Protein AF-A0A2E5XHW2-F1 (afdb_monomer_lite)

Sequence (207 aa):
MPGEIVNSTNYQPFTSYRWRKKGTVPNPMIEGWEKRIGKARSEIGESNTTEDRKTWLQGRIKMLQTGIADMKYASFLIAEYDPFVVIPANILTDRQDPYAPNVGDFAIVVYGRRLFPAIVGDAGPSFKVGEASLRMAREINPDASPYRRPVSDLTVTYLVFPRTADDPKGAPDYGHWGKRCAELVEAVGGLGPGAELHEWKDLLSGE

Foldseek 3Di:
DDPCLLQDPPRDQAAPAKAFDDDPDADSNLVVLVVLLVVLVVLLPDPPQDPVSNVVSVVSNVVSVVVSVCSNTIHADDLQFAKAFEAAQVQQPDPVDPQRAHAQFWKWKDADLETETYTHRHHDHNVDGDGIGQNVQCVLPVPDDPVRGSDDDPRIDMGTGHPRGDPPRDDDDQVVSLVSVQVVCVVVPHGDPSRDYDRDDGPVVVD

pLDDT: mean 93.02, std 7.76, range [39.72, 98.62]

Radius of gyration: 19.56 Å; chains: 1; bounding box: 48×41×59 Å

Secondary structure (DSSP, 8-state):
--HHHHH-SS-----S-EEE--SSPPPTHHHHHHHHHHHHHHHHTSTT--HHHHHHHHHHHHHHHHHHHHHHHEEE--TTTS-EEEEEHHHHT-SS-TT---TT-EEEEEETTEEEEEEEEEEE-TT---EE-HHHHHHH-TT-BTTB-S--SS-EEEEE-TT---SS--S--HHHHHHHHHHHHHHTT-PPTT-EE--PPPSSTT-

Structure (mmCIF, N/CA/C/O backbone):
data_AF-A0A2E5XHW2-F1
#
_entry.id   AF-A0A2E5XHW2-F1
#
loop_
_atom_site.group_PDB
_atom_site.id
_atom_site.type_symbol
_atom_site.label_atom_id
_atom_site.label_alt_id
_atom_site.label_comp_id
_atom_site.label_asym_id
_atom_site.label_entity_id
_atom_site.label_seq_id
_atom_site.pdbx_PDB_ins_code
_atom_site.Cartn_x
_atom_site.Cartn_y
_atom_site.Cartn_z
_atom_site.occupancy
_atom_site.B_iso_or_equiv
_atom_site.auth_seq_id
_atom_site.auth_comp_id
_atom_site.auth_asym_id
_atom_site.auth_atom_id
_atom_site.pdbx_PDB_model_num
ATOM 1 N N . MET A 1 1 ? -14.570 7.015 -3.234 1.00 68.81 1 MET A N 1
ATOM 2 C CA . MET A 1 1 ? -14.390 5.725 -2.521 1.00 68.81 1 MET A CA 1
ATOM 3 C C . MET A 1 1 ? -15.754 5.072 -2.323 1.00 68.81 1 MET A C 1
ATOM 5 O O . MET A 1 1 ? -16.624 5.727 -1.752 1.00 68.81 1 MET A O 1
ATOM 9 N N . PRO A 1 2 ? -15.948 3.827 -2.790 1.00 73.75 2 PRO A N 1
ATOM 10 C CA . PRO A 1 2 ? -17.218 3.104 -2.703 1.00 73.75 2 PRO A CA 1
ATOM 11 C C . PRO A 1 2 ? -17.748 2.923 -1.275 1.00 73.75 2 PRO A C 1
ATOM 13 O O . PRO A 1 2 ? -16.984 2.710 -0.331 1.00 73.75 2 PRO A O 1
ATOM 16 N N . GLY A 1 3 ? -19.076 2.934 -1.122 1.00 71.56 3 GLY A N 1
ATOM 17 C CA . GLY A 1 3 ? -19.742 2.787 0.178 1.00 71.56 3 GLY A CA 1
ATOM 18 C C . GLY A 1 3 ? -19.460 1.454 0.884 1.00 71.56 3 GLY A C 1
ATOM 19 O O . GLY A 1 3 ? -19.424 1.413 2.112 1.00 71.56 3 GLY A O 1
ATOM 20 N N . GLU A 1 4 ? -19.209 0.378 0.137 1.00 73.19 4 GLU A N 1
ATOM 21 C CA . GLU A 1 4 ? -18.856 -0.938 0.693 1.00 73.19 4 GLU A CA 1
ATOM 22 C C . GLU A 1 4 ? -17.521 -0.909 1.449 1.00 73.19 4 GLU A C 1
ATOM 24 O O . GLU A 1 4 ? -17.391 -1.512 2.515 1.00 73.19 4 GLU A O 1
ATOM 29 N N . ILE A 1 5 ? -16.550 -0.138 0.948 1.00 72.25 5 ILE A N 1
ATOM 30 C CA . ILE A 1 5 ? -15.253 0.068 1.601 1.00 72.25 5 ILE A CA 1
ATOM 31 C C . ILE A 1 5 ? -15.434 0.934 2.843 1.00 72.25 5 ILE A C 1
ATOM 33 O O . ILE A 1 5 ? -14.979 0.567 3.927 1.00 72.25 5 ILE A O 1
ATOM 37 N N . VAL A 1 6 ? -16.159 2.050 2.697 1.00 76.75 6 VAL A N 1
ATOM 38 C CA . VAL A 1 6 ? -16.378 3.023 3.777 1.00 76.75 6 VAL A CA 1
ATOM 39 C C . VAL A 1 6 ? -17.065 2.389 4.989 1.00 76.75 6 VAL A C 1
ATOM 41 O O . VAL A 1 6 ? -16.735 2.682 6.141 1.00 76.75 6 VAL A O 1
ATOM 44 N N . ASN A 1 7 ? -18.003 1.478 4.735 1.00 75.12 7 ASN A N 1
ATOM 45 C CA . ASN A 1 7 ? -18.785 0.824 5.777 1.00 75.12 7 ASN A CA 1
ATOM 46 C C . ASN A 1 7 ? -18.186 -0.504 6.264 1.00 75.12 7 ASN A C 1
ATOM 48 O O . ASN A 1 7 ? -18.680 -1.065 7.246 1.00 75.12 7 ASN A O 1
ATOM 52 N N . SER A 1 8 ? -17.106 -0.991 5.646 1.00 74.88 8 SER A N 1
ATOM 53 C CA . SER A 1 8 ? -16.463 -2.247 6.033 1.00 74.88 8 SER A CA 1
ATOM 54 C C . SER A 1 8 ? -15.921 -2.200 7.468 1.00 74.88 8 SER A C 1
ATOM 56 O O . SER A 1 8 ? -15.392 -1.196 7.964 1.00 74.88 8 SER A O 1
ATOM 58 N N . THR A 1 9 ? -16.050 -3.318 8.179 1.00 70.19 9 THR A N 1
ATOM 59 C CA . THR A 1 9 ? -15.421 -3.512 9.494 1.00 70.19 9 THR A CA 1
ATOM 60 C C . THR A 1 9 ? -13.963 -3.939 9.383 1.00 70.19 9 THR A C 1
ATOM 62 O O . THR A 1 9 ? -13.213 -3.743 10.338 1.00 70.19 9 THR A O 1
ATOM 65 N N . ASN A 1 10 ? -13.580 -4.496 8.232 1.00 72.56 10 ASN A N 1
ATOM 66 C CA . ASN A 1 10 ? -12.295 -5.161 8.017 1.00 72.56 10 ASN A CA 1
ATOM 67 C C . ASN A 1 10 ? -11.341 -4.327 7.155 1.00 72.56 10 ASN A C 1
ATOM 69 O O . ASN A 1 10 ? -10.160 -4.645 7.078 1.00 72.56 10 ASN A O 1
ATOM 73 N N . TYR A 1 11 ? -11.835 -3.268 6.506 1.00 77.88 11 TYR A N 1
ATOM 74 C CA . TYR A 1 11 ? -10.983 -2.374 5.734 1.00 77.88 11 TYR A CA 1
ATOM 75 C C . TYR A 1 11 ? -10.096 -1.536 6.659 1.00 77.88 11 TYR A C 1
ATOM 77 O O . TYR A 1 11 ? -10.584 -0.842 7.558 1.00 77.88 11 TYR A O 1
ATOM 85 N N . GLN A 1 12 ? -8.791 -1.586 6.409 1.00 80.38 12 GLN A N 1
ATOM 86 C CA . GLN A 1 12 ? -7.794 -0.790 7.106 1.00 80.38 12 GLN A CA 1
ATOM 87 C C . GLN A 1 12 ? -7.445 0.439 6.254 1.00 80.38 12 GLN A C 1
ATOM 89 O O . GLN A 1 12 ? -6.910 0.283 5.160 1.00 80.38 12 GLN A O 1
ATOM 94 N N . PRO A 1 13 ? -7.705 1.670 6.730 1.00 84.94 13 PRO A N 1
ATOM 95 C CA . PRO A 1 13 ? -7.440 2.883 5.955 1.00 84.94 13 PRO A CA 1
ATOM 96 C C . PRO A 1 13 ? -6.004 3.400 6.097 1.00 84.94 13 PRO A C 1
ATOM 98 O O . PRO A 1 13 ? -5.749 4.580 5.859 1.00 84.94 13 PRO A O 1
ATOM 101 N N . PHE A 1 14 ? -5.085 2.534 6.524 1.00 90.06 14 PHE A N 1
ATOM 102 C CA . PHE A 1 14 ? -3.700 2.875 6.809 1.00 90.06 14 PHE A CA 1
ATOM 103 C C . PHE A 1 14 ? -2.781 1.861 6.162 1.00 90.06 14 PHE A C 1
ATOM 105 O O . PHE A 1 14 ? -2.894 0.668 6.436 1.00 90.06 14 PHE A O 1
ATOM 112 N N . THR A 1 15 ? -1.827 2.374 5.407 1.00 95.31 15 THR A N 1
ATOM 113 C CA . THR A 1 15 ? -0.602 1.678 5.035 1.00 95.31 15 THR A CA 1
ATOM 114 C C . THR A 1 15 ? 0.565 2.271 5.814 1.00 95.31 15 THR A C 1
ATOM 116 O O . THR A 1 15 ? 0.508 3.419 6.268 1.00 95.31 15 THR A O 1
ATOM 119 N N . SER A 1 16 ? 1.660 1.527 5.941 1.00 95.94 16 SER A N 1
ATOM 120 C CA . SER A 1 16 ? 2.906 2.076 6.481 1.00 95.94 16 SER A CA 1
ATOM 121 C C . SER A 1 16 ? 3.420 3.246 5.630 1.00 95.94 16 SER A C 1
ATOM 123 O O . SER A 1 16 ? 3.958 4.220 6.167 1.00 95.94 16 SER A O 1
ATOM 125 N N . TYR A 1 17 ? 3.240 3.189 4.303 1.00 97.81 17 TYR A N 1
ATOM 126 C CA . TYR A 1 17 ? 3.487 4.329 3.424 1.00 97.81 17 TYR A CA 1
ATOM 127 C C . TYR A 1 17 ? 2.411 5.388 3.628 1.00 97.81 17 TYR A C 1
ATOM 129 O O . TYR A 1 17 ? 1.219 5.129 3.466 1.00 97.81 17 TYR A O 1
ATOM 137 N N . ARG A 1 18 ? 2.846 6.595 3.978 1.00 96.62 18 ARG A N 1
ATOM 138 C CA . ARG A 1 18 ? 1.981 7.753 4.170 1.00 96.62 18 ARG A CA 1
ATOM 139 C C . ARG A 1 18 ? 2.727 9.024 3.816 1.00 96.62 18 ARG A C 1
ATOM 141 O O . ARG A 1 18 ? 3.941 9.107 4.016 1.00 96.62 18 ARG A O 1
ATOM 148 N N . TRP A 1 19 ? 1.991 10.023 3.359 1.00 96.75 19 TRP A N 1
ATOM 149 C CA . TRP A 1 19 ? 2.518 11.353 3.075 1.00 96.75 19 TRP A CA 1
ATOM 150 C C . TRP A 1 19 ? 1.662 12.417 3.749 1.00 96.75 19 TRP A C 1
ATOM 152 O O . TRP A 1 19 ? 0.508 12.182 4.121 1.00 96.75 19 TRP A O 1
ATOM 162 N N . ARG A 1 20 ? 2.233 13.611 3.927 1.00 95.62 20 ARG A N 1
ATOM 163 C CA . ARG A 1 20 ? 1.500 14.739 4.502 1.00 95.62 20 ARG A CA 1
ATOM 164 C C . ARG A 1 20 ? 0.310 15.076 3.611 1.00 95.62 20 ARG A C 1
ATOM 166 O O . ARG A 1 20 ? 0.456 15.245 2.400 1.00 95.62 20 ARG A O 1
ATOM 173 N N . LYS A 1 21 ? -0.863 15.207 4.224 1.00 92.69 21 LYS A N 1
ATOM 174 C CA . LYS A 1 21 ? -2.088 15.537 3.506 1.00 92.69 21 LYS A CA 1
ATOM 175 C C . LYS A 1 21 ? -1.961 16.906 2.828 1.00 92.69 21 LYS A C 1
ATOM 177 O O . LYS A 1 21 ? -1.556 17.875 3.468 1.00 92.69 21 LYS A O 1
ATOM 182 N N . LYS A 1 22 ? -2.296 16.970 1.533 1.00 88.88 22 LYS A N 1
ATOM 183 C CA . LYS A 1 22 ? -2.235 18.204 0.723 1.00 88.88 22 LYS A CA 1
ATOM 184 C C . LYS A 1 22 ? -3.602 18.873 0.527 1.00 88.88 22 LYS A C 1
ATOM 186 O O . LYS A 1 22 ? -3.661 20.087 0.389 1.00 88.88 22 LYS A O 1
ATOM 191 N N . GLY A 1 23 ? -4.685 18.094 0.515 1.00 86.44 23 GLY A N 1
ATOM 192 C CA . GLY A 1 23 ? -6.051 18.582 0.295 1.00 86.44 23 GLY A CA 1
ATOM 193 C C . GLY A 1 23 ? -6.879 18.726 1.575 1.00 86.44 23 GLY A C 1
ATOM 194 O O . GLY A 1 23 ? -6.519 18.217 2.636 1.00 86.44 23 GLY A O 1
ATOM 195 N N . THR A 1 24 ? -8.032 19.383 1.457 1.00 87.00 24 THR A N 1
ATOM 196 C CA . THR A 1 24 ? -8.984 19.607 2.560 1.00 87.00 24 THR A CA 1
ATOM 197 C C . THR A 1 24 ? -10.053 18.520 2.675 1.00 87.00 24 THR A C 1
ATOM 199 O O . THR A 1 24 ? -10.706 18.420 3.712 1.00 87.00 24 THR A O 1
ATOM 202 N N . VAL A 1 25 ? -10.213 17.676 1.648 1.00 88.94 25 VAL A N 1
ATOM 203 C CA . VAL A 1 25 ? -11.208 16.595 1.632 1.00 88.94 25 VAL A CA 1
ATOM 204 C C . VAL A 1 25 ? -10.919 15.608 2.774 1.00 88.94 25 VAL A C 1
ATOM 206 O O . VAL A 1 25 ? -9.811 15.059 2.850 1.00 88.94 25 VAL A O 1
ATOM 209 N N . PRO A 1 26 ? -11.856 15.384 3.712 1.00 89.31 26 PRO A N 1
ATOM 210 C CA . PRO A 1 26 ? -11.656 14.449 4.814 1.00 89.31 26 PRO A CA 1
ATOM 211 C C . PRO A 1 26 ? -11.557 13.008 4.300 1.00 89.31 26 PRO A C 1
ATOM 213 O O . PRO A 1 26 ? -12.121 12.662 3.267 1.00 89.31 26 PRO A O 1
ATOM 216 N N . ASN A 1 27 ? -10.836 12.151 5.029 1.00 90.75 27 ASN A N 1
ATOM 217 C CA . ASN A 1 27 ? -10.863 10.722 4.725 1.00 90.75 27 ASN A CA 1
ATOM 218 C C . ASN A 1 27 ? -12.289 10.194 4.997 1.00 90.75 27 ASN A C 1
ATOM 220 O O . ASN A 1 27 ? -12.808 10.442 6.091 1.00 90.75 27 ASN A O 1
ATOM 224 N N . PRO A 1 28 ? -12.914 9.469 4.052 1.00 89.75 28 PRO A N 1
ATOM 225 C CA . PRO A 1 28 ? -14.312 9.049 4.162 1.00 89.75 28 PRO A CA 1
ATOM 226 C C . PRO A 1 28 ? -14.585 8.099 5.342 1.00 89.75 28 PRO A C 1
ATOM 228 O O . PRO A 1 28 ? -15.719 8.000 5.799 1.00 89.75 28 PRO A O 1
ATOM 231 N N . MET A 1 29 ? -13.561 7.442 5.896 1.00 89.94 29 MET A N 1
ATOM 232 C CA . MET A 1 29 ? -13.708 6.556 7.057 1.00 89.94 29 MET A CA 1
ATOM 233 C C . MET A 1 29 ? -13.905 7.307 8.380 1.00 89.94 29 MET A C 1
ATOM 235 O O . MET A 1 29 ? -14.380 6.709 9.349 1.00 89.94 29 MET A O 1
ATOM 239 N N . ILE A 1 30 ? -13.530 8.594 8.449 1.00 92.94 30 ILE A N 1
ATOM 240 C CA . ILE A 1 30 ? -13.532 9.371 9.701 1.00 92.94 30 ILE A CA 1
ATOM 241 C C . ILE A 1 30 ? -14.929 9.397 10.319 1.00 92.94 30 ILE A C 1
ATOM 243 O O . ILE A 1 30 ? -15.071 9.069 11.494 1.00 92.94 30 ILE A O 1
ATOM 247 N N . GLU A 1 31 ? -15.962 9.706 9.533 1.00 92.50 31 GLU A N 1
ATOM 248 C CA . GLU A 1 31 ? -17.332 9.821 10.042 1.00 92.50 31 GLU A CA 1
ATOM 249 C C . GLU A 1 31 ? -17.828 8.489 10.633 1.00 92.50 31 GLU A C 1
ATOM 251 O O . GLU A 1 31 ? -18.389 8.441 11.731 1.00 92.50 31 GLU A O 1
ATOM 256 N N . GLY A 1 32 ? -17.574 7.374 9.940 1.00 90.81 32 GLY A N 1
ATOM 257 C CA . GLY A 1 32 ? -17.925 6.041 10.431 1.00 90.81 32 GLY A CA 1
ATOM 258 C C . GLY A 1 32 ? -17.206 5.694 11.737 1.00 90.81 32 GLY A C 1
ATOM 259 O O . GLY A 1 32 ? -17.794 5.085 12.635 1.00 90.81 32 GLY A O 1
ATOM 260 N N . TRP A 1 33 ? -15.947 6.109 11.880 1.00 93.25 33 TRP A N 1
ATOM 261 C CA . TRP A 1 33 ? -15.154 5.884 13.088 1.00 93.25 33 TRP A CA 1
ATOM 262 C C . TRP A 1 33 ? -15.607 6.775 14.251 1.00 93.25 33 TRP A C 1
ATOM 264 O O . TRP A 1 33 ? -15.701 6.289 15.379 1.00 93.25 33 TRP A O 1
ATOM 274 N N . GLU A 1 34 ? -15.981 8.029 13.989 1.00 95.38 34 GLU A N 1
ATOM 275 C CA . GLU A 1 34 ? -16.574 8.936 14.980 1.00 95.38 34 GLU A CA 1
ATOM 276 C C . GLU A 1 34 ? -17.913 8.385 15.502 1.00 95.38 34 GLU A C 1
ATOM 278 O O . GLU A 1 34 ? -18.125 8.325 16.716 1.00 95.38 34 GLU A O 1
ATOM 283 N N . LYS A 1 35 ? -18.769 7.849 14.619 1.00 94.38 35 LYS A N 1
ATOM 284 C CA . LYS A 1 35 ? -20.005 7.145 15.016 1.00 94.38 35 LYS A CA 1
ATOM 285 C C . LYS A 1 35 ? -19.722 5.915 15.886 1.00 94.38 35 LYS A C 1
ATOM 287 O O . LYS A 1 35 ? -20.425 5.690 16.871 1.00 94.38 35 LYS A O 1
ATOM 292 N N . ARG A 1 36 ? -18.693 5.118 15.559 1.00 93.06 36 ARG A N 1
ATOM 293 C CA . ARG A 1 36 ? -18.274 3.949 16.365 1.00 93.06 36 ARG A CA 1
ATOM 294 C C . ARG A 1 36 ? -17.794 4.366 17.761 1.00 93.06 36 ARG A C 1
ATOM 296 O O . ARG A 1 36 ? -18.153 3.706 18.732 1.00 93.06 36 ARG A O 1
ATOM 303 N N . ILE A 1 37 ? -17.049 5.469 17.873 1.00 95.81 37 ILE A N 1
ATOM 304 C CA . ILE A 1 37 ? -16.650 6.045 19.169 1.00 95.81 37 ILE A CA 1
ATOM 305 C C . ILE A 1 37 ? -17.880 6.491 19.966 1.00 95.81 37 ILE A C 1
ATOM 307 O O . ILE A 1 37 ? -17.967 6.188 21.153 1.00 95.81 37 ILE A O 1
ATOM 311 N N . GLY A 1 38 ? -18.832 7.180 19.328 1.00 96.62 38 GLY A N 1
ATOM 312 C CA . GLY A 1 38 ? -20.075 7.614 19.971 1.00 96.62 38 GLY A CA 1
ATOM 313 C C . GLY A 1 38 ? -20.854 6.442 20.571 1.00 96.62 38 GLY A C 1
ATOM 314 O O . GLY A 1 38 ? -21.152 6.456 21.761 1.00 96.62 38 GLY A O 1
ATOM 315 N N . LYS A 1 39 ? -21.077 5.383 19.780 1.00 95.69 39 LYS A N 1
ATOM 316 C CA . LYS A 1 39 ? -21.741 4.151 20.243 1.00 95.69 39 LYS A CA 1
ATOM 317 C C . LYS A 1 39 ? -21.006 3.494 21.412 1.00 95.69 39 LYS A C 1
ATOM 319 O O . LYS A 1 39 ? -21.636 3.146 22.402 1.00 95.69 39 LYS A O 1
ATOM 324 N N . ALA A 1 40 ? -19.680 3.379 21.327 1.00 95.88 40 ALA A N 1
ATOM 325 C CA . ALA A 1 40 ? -18.873 2.799 22.399 1.00 95.88 40 ALA A CA 1
ATOM 326 C C . ALA A 1 40 ? -18.964 3.609 23.704 1.00 95.88 40 ALA A C 1
ATOM 328 O O . ALA A 1 40 ? -19.003 3.031 24.785 1.00 95.88 40 ALA A O 1
ATOM 329 N N . ARG A 1 41 ? -19.022 4.945 23.619 1.00 96.94 41 ARG A N 1
ATOM 330 C CA . ARG A 1 41 ? -19.213 5.814 24.792 1.00 96.94 41 ARG A CA 1
ATOM 331 C C . ARG A 1 41 ? -20.598 5.654 25.412 1.00 96.94 41 ARG A C 1
ATOM 333 O O . ARG A 1 41 ? -20.687 5.638 26.634 1.00 96.94 41 ARG A O 1
ATOM 340 N N . SER A 1 42 ? -21.642 5.528 24.593 1.00 96.81 42 SER A N 1
ATOM 341 C CA . SER A 1 42 ? -22.997 5.244 25.077 1.00 96.81 42 SER A CA 1
ATOM 342 C C . SER A 1 42 ? -23.052 3.906 25.817 1.00 96.81 42 SER A C 1
ATOM 344 O O . SER A 1 42 ? -23.517 3.884 26.949 1.00 96.81 42 SER A O 1
ATOM 346 N N . GLU A 1 43 ? -22.480 2.842 25.242 1.00 96.00 43 GLU A N 1
ATOM 347 C CA . GLU A 1 43 ? -22.458 1.497 25.841 1.00 96.00 43 GLU A CA 1
ATOM 348 C C . GLU A 1 43 ? -21.711 1.471 27.189 1.00 96.00 43 GLU A C 1
ATOM 350 O O . GLU A 1 43 ? -22.154 0.834 28.140 1.00 96.00 43 GLU A O 1
ATOM 355 N N . ILE A 1 44 ? -20.608 2.218 27.327 1.00 95.56 44 ILE A N 1
ATOM 356 C CA . ILE A 1 44 ? -19.895 2.355 28.613 1.00 95.56 44 ILE A CA 1
ATOM 357 C C . ILE A 1 44 ? -20.799 2.941 29.715 1.00 95.56 44 ILE A C 1
ATOM 359 O O . ILE A 1 44 ? -20.607 2.618 30.888 1.00 95.56 44 ILE A O 1
ATOM 363 N N . GLY A 1 45 ? -21.751 3.807 29.352 1.00 93.88 45 GLY A N 1
ATOM 364 C CA . GLY A 1 45 ? -22.685 4.444 30.281 1.00 93.88 45 GLY A CA 1
ATOM 365 C C . GLY A 1 45 ? -23.869 3.567 30.701 1.00 93.88 45 GLY A C 1
ATOM 366 O O . GLY A 1 45 ? -24.612 3.962 31.598 1.00 93.88 45 GLY A O 1
ATOM 367 N N . GLU A 1 46 ? -24.059 2.401 30.079 1.00 95.75 46 GLU A N 1
ATOM 368 C CA . GLU A 1 46 ? -25.140 1.474 30.418 1.00 95.75 46 GLU A CA 1
ATOM 369 C C . GLU A 1 46 ? -24.817 0.687 31.701 1.00 95.75 46 GLU A C 1
ATOM 371 O O . GLU A 1 46 ? -23.677 0.294 31.962 1.00 95.75 46 GLU A O 1
ATOM 376 N N . SER A 1 47 ? -25.835 0.449 32.534 1.00 90.62 47 SER A N 1
ATOM 377 C CA . SER A 1 47 ? -25.675 -0.173 33.857 1.00 90.62 47 SER A CA 1
ATOM 378 C C . SER A 1 47 ? -25.338 -1.667 33.810 1.00 90.62 47 SER A C 1
ATOM 380 O O . SER A 1 47 ? -24.801 -2.205 34.775 1.00 90.62 47 SER A O 1
ATOM 382 N N . ASN A 1 48 ? -25.645 -2.338 32.701 1.00 93.56 48 ASN A N 1
ATOM 383 C CA . ASN A 1 48 ? -25.403 -3.762 32.462 1.00 93.56 48 ASN A CA 1
ATOM 384 C C . ASN A 1 48 ? -24.053 -4.047 31.777 1.00 93.56 48 ASN A C 1
ATOM 386 O O . ASN A 1 48 ? -23.716 -5.215 31.572 1.00 93.56 48 ASN A O 1
ATOM 390 N N . THR A 1 49 ? -23.274 -3.022 31.424 1.00 93.62 49 THR A N 1
ATOM 391 C CA . THR A 1 49 ? -21.966 -3.206 30.786 1.00 93.62 49 THR A CA 1
ATOM 392 C C . THR A 1 49 ? -20.934 -3.657 31.814 1.00 93.62 49 THR A C 1
ATOM 394 O O . THR A 1 49 ? -20.648 -2.951 32.783 1.00 93.62 49 THR A O 1
ATOM 397 N N . THR A 1 50 ? -20.348 -4.835 31.594 1.00 96.25 50 THR A N 1
ATOM 398 C CA . THR A 1 50 ? -19.322 -5.404 32.478 1.00 96.25 50 THR A CA 1
ATOM 399 C C . THR A 1 50 ? -18.033 -4.579 32.458 1.00 96.25 50 THR A C 1
ATOM 401 O O . THR A 1 50 ? -17.723 -3.910 31.470 1.00 96.25 50 THR A O 1
ATOM 404 N N . GLU A 1 51 ? -17.242 -4.648 33.529 1.00 95.25 51 GLU A N 1
ATOM 405 C CA . GLU A 1 51 ? -15.969 -3.914 33.609 1.00 95.25 51 GLU A CA 1
ATOM 406 C C . GLU A 1 51 ? -14.985 -4.329 32.504 1.00 95.25 51 GLU A C 1
ATOM 408 O O . GLU A 1 51 ? -14.445 -3.464 31.815 1.00 95.25 51 GLU A O 1
ATOM 413 N N . ASP A 1 52 ? -14.856 -5.630 32.219 1.00 96.31 52 ASP A N 1
ATOM 414 C CA . ASP A 1 52 ? -14.021 -6.126 31.112 1.00 96.31 52 ASP A CA 1
ATOM 415 C C . ASP A 1 52 ? -14.445 -5.532 29.760 1.00 96.31 52 ASP A C 1
ATOM 417 O O . ASP A 1 52 ? -13.612 -5.146 28.930 1.00 96.31 52 ASP A O 1
ATOM 421 N N . ARG A 1 53 ? -15.761 -5.404 29.539 1.00 97.12 53 ARG A N 1
ATOM 422 C CA . ARG A 1 53 ? -16.302 -4.796 28.324 1.00 97.12 53 ARG A CA 1
ATOM 423 C C . ARG A 1 53 ? -15.986 -3.304 28.265 1.00 97.12 53 ARG A C 1
ATOM 425 O O . ARG A 1 53 ? -15.591 -2.825 27.200 1.00 97.12 53 ARG A O 1
ATOM 432 N N . LYS A 1 54 ? -16.088 -2.576 29.381 1.00 97.06 54 LYS A N 1
ATOM 433 C CA . LYS A 1 54 ? -15.697 -1.158 29.455 1.00 97.06 54 LYS A CA 1
ATOM 434 C C . LYS A 1 54 ? -14.219 -0.973 29.127 1.00 97.06 54 LYS A C 1
ATOM 436 O O . LYS A 1 54 ? -13.896 -0.121 28.299 1.00 97.06 54 LYS A O 1
ATOM 441 N N . THR A 1 55 ? -13.330 -1.791 29.692 1.00 97.19 55 THR A N 1
ATOM 442 C CA . THR A 1 55 ? -11.890 -1.745 29.394 1.00 97.19 55 THR A CA 1
ATOM 443 C C . THR A 1 55 ? -11.619 -1.988 27.910 1.00 97.19 55 THR A C 1
ATOM 445 O O . THR A 1 55 ? -10.878 -1.227 27.278 1.00 97.19 55 THR A O 1
ATOM 448 N N . TRP A 1 56 ? -12.270 -2.990 27.311 1.00 96.75 56 TRP A N 1
ATOM 449 C CA . TRP A 1 56 ? -12.156 -3.249 25.875 1.00 96.75 56 TRP A CA 1
ATOM 450 C C . TRP A 1 56 ? -12.644 -2.061 25.028 1.00 96.75 56 TRP A C 1
ATOM 452 O O . TRP A 1 56 ? -11.953 -1.639 24.095 1.00 96.75 56 TRP A O 1
ATOM 462 N N . LEU A 1 57 ? -13.800 -1.474 25.368 1.00 97.25 57 LEU A N 1
ATOM 463 C CA . LEU A 1 57 ? -14.371 -0.321 24.662 1.00 97.25 57 LEU A CA 1
ATOM 464 C C . LEU A 1 57 ? -13.467 0.912 24.757 1.00 97.25 57 LEU A C 1
ATOM 466 O O . LEU A 1 57 ? -13.262 1.595 23.755 1.00 97.25 57 LEU A O 1
ATOM 470 N N . GLN A 1 58 ? -12.874 1.177 25.922 1.00 97.31 58 GLN A N 1
ATOM 471 C CA . GLN A 1 58 ? -11.918 2.273 26.107 1.00 97.31 58 GLN A CA 1
ATOM 472 C C . GLN A 1 58 ? -10.667 2.087 25.238 1.00 97.31 58 GLN A C 1
ATOM 474 O O . GLN A 1 58 ? -10.248 3.024 24.552 1.00 97.31 58 GLN A O 1
ATOM 479 N N . GLY A 1 59 ? -10.109 0.872 25.198 1.00 96.94 59 GLY A N 1
ATOM 480 C CA . GLY A 1 59 ? -8.996 0.537 24.305 1.00 96.94 59 GLY A CA 1
ATOM 481 C C . GLY A 1 59 ? -9.360 0.738 22.832 1.00 96.94 59 GLY A C 1
ATOM 482 O O . GLY A 1 59 ? -8.603 1.348 22.071 1.00 96.94 59 GLY A O 1
ATOM 483 N N . ARG A 1 60 ? -10.565 0.306 22.436 1.00 94.81 60 ARG A N 1
ATOM 484 C CA . ARG A 1 60 ? -11.081 0.496 21.076 1.00 94.81 60 ARG A CA 1
ATOM 485 C C . ARG A 1 60 ? -11.258 1.976 20.732 1.00 94.81 60 ARG A C 1
ATOM 487 O O . ARG A 1 60 ? -10.853 2.377 19.644 1.00 94.81 60 ARG A O 1
ATOM 494 N N . ILE A 1 61 ? -11.812 2.789 21.636 1.00 96.94 61 ILE A N 1
ATOM 495 C CA . ILE A 1 61 ? -11.966 4.242 21.453 1.00 96.94 61 ILE A CA 1
ATOM 496 C C . ILE A 1 61 ? -10.603 4.894 21.227 1.00 96.94 61 ILE A C 1
ATOM 498 O O . ILE A 1 61 ? -10.455 5.643 20.263 1.00 96.94 61 ILE A O 1
ATOM 502 N N . LYS A 1 62 ? -9.606 4.579 22.062 1.00 97.31 62 LYS A N 1
ATOM 503 C CA . LYS A 1 62 ? -8.253 5.136 21.934 1.00 97.31 62 LYS A CA 1
ATOM 504 C C . LYS A 1 62 ? -7.648 4.827 20.564 1.00 97.31 62 LYS A C 1
ATOM 506 O O . LYS A 1 62 ? -7.164 5.736 19.897 1.00 97.31 62 LYS A O 1
ATOM 511 N N . MET A 1 63 ? -7.736 3.572 20.118 1.00 94.31 63 MET A N 1
ATOM 512 C CA . MET A 1 63 ? -7.252 3.170 18.794 1.00 94.31 63 MET A CA 1
ATOM 513 C C . MET A 1 63 ? -7.950 3.952 17.670 1.00 94.31 63 MET A C 1
ATOM 515 O O . MET A 1 63 ? -7.277 4.505 16.800 1.00 94.31 63 MET A O 1
ATOM 519 N N . LEU A 1 64 ? -9.284 4.065 17.714 1.00 94.31 64 LEU A N 1
ATOM 520 C CA . LEU A 1 64 ? -10.042 4.813 16.705 1.00 94.31 64 LEU A CA 1
ATOM 521 C C . LEU A 1 64 ? -9.670 6.304 16.700 1.00 94.31 64 LEU A C 1
ATOM 523 O O . LEU A 1 64 ? -9.532 6.891 15.631 1.00 94.31 64 LEU A O 1
ATOM 527 N N . GLN A 1 65 ? -9.477 6.918 17.871 1.00 96.75 65 GLN A N 1
ATOM 528 C CA . GLN A 1 65 ? -9.070 8.322 17.987 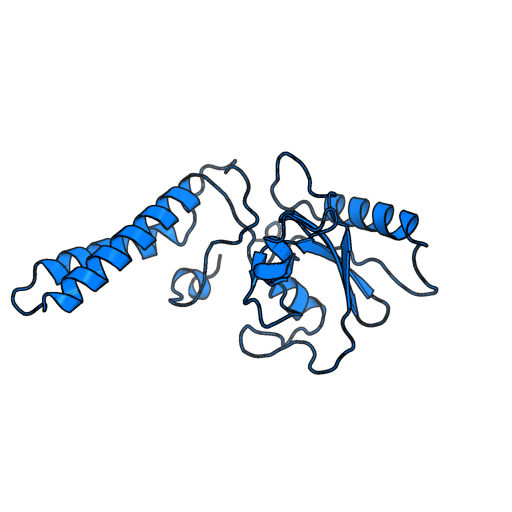1.00 96.75 65 GLN A CA 1
ATOM 529 C C . GLN A 1 65 ? -7.682 8.569 17.389 1.00 96.75 65 GLN A C 1
ATOM 531 O O . GLN A 1 65 ? -7.516 9.529 16.638 1.00 96.75 65 GLN A O 1
ATOM 536 N N . THR A 1 66 ? -6.709 7.698 17.677 1.00 95.44 66 THR A N 1
ATOM 537 C CA . THR A 1 66 ? -5.372 7.766 17.069 1.00 95.44 66 THR A CA 1
ATOM 538 C C . THR A 1 66 ? -5.458 7.641 15.551 1.00 95.44 66 THR A C 1
ATOM 540 O O . THR A 1 66 ? -4.906 8.475 14.840 1.00 95.44 66 THR A O 1
ATOM 543 N N . GLY A 1 67 ? -6.222 6.672 15.042 1.00 94.12 67 GLY A N 1
ATOM 544 C CA . GLY A 1 67 ? -6.404 6.516 13.601 1.00 94.12 67 GLY A CA 1
ATOM 545 C C . GLY A 1 67 ? -7.089 7.719 12.940 1.00 94.12 67 GLY A C 1
ATOM 546 O O . GLY A 1 67 ? -6.672 8.154 11.871 1.00 94.12 67 GLY A O 1
ATOM 547 N N . ILE A 1 68 ? -8.102 8.316 13.577 1.00 95.31 68 ILE A N 1
ATOM 548 C CA . ILE A 1 68 ? -8.728 9.554 13.081 1.00 95.31 68 ILE A CA 1
ATOM 549 C C . ILE A 1 68 ? -7.711 10.699 13.027 1.00 95.31 68 ILE A C 1
ATOM 551 O O . ILE A 1 68 ? -7.702 11.446 12.049 1.00 95.31 68 ILE A O 1
ATOM 555 N N . ALA A 1 69 ? -6.866 10.855 14.050 1.00 95.88 69 ALA A N 1
ATOM 556 C CA . ALA A 1 69 ? -5.826 11.883 14.057 1.00 95.88 69 ALA A CA 1
ATOM 557 C C . ALA A 1 69 ? -4.844 11.689 12.889 1.00 95.88 69 ALA A C 1
ATOM 559 O O . ALA A 1 69 ? -4.566 12.640 12.156 1.00 95.88 69 ALA A O 1
ATOM 560 N N . ASP A 1 70 ? -4.422 10.449 12.644 1.00 94.94 70 ASP A N 1
ATOM 561 C CA . ASP A 1 70 ? -3.566 10.092 11.513 1.00 94.94 70 ASP A CA 1
ATOM 562 C C . ASP A 1 70 ? -4.241 10.379 10.161 1.00 94.94 70 ASP A C 1
ATOM 564 O O . ASP A 1 70 ? -3.627 10.999 9.296 1.00 94.94 70 ASP A O 1
ATOM 568 N N . MET A 1 71 ? -5.523 10.035 9.983 1.00 94.62 71 MET A N 1
ATOM 569 C CA . MET A 1 71 ? -6.287 10.341 8.757 1.00 94.62 71 MET A CA 1
ATOM 570 C C . MET A 1 71 ? -6.549 11.842 8.541 1.00 94.62 71 MET A C 1
ATOM 572 O O . MET A 1 71 ? -6.819 12.280 7.415 1.00 94.62 71 MET A O 1
ATOM 576 N N . LYS A 1 72 ? -6.512 12.642 9.613 1.00 94.69 72 LYS A N 1
ATOM 577 C CA . LYS A 1 72 ? -6.580 14.108 9.535 1.00 94.69 72 LYS A CA 1
ATOM 578 C C . LYS A 1 72 ? -5.229 14.703 9.123 1.00 94.69 72 LYS A C 1
ATOM 580 O O . LYS A 1 72 ? -5.214 15.699 8.407 1.00 94.69 72 LYS A O 1
ATOM 585 N N . TYR A 1 73 ? -4.121 14.081 9.525 1.00 95.06 73 TYR A N 1
ATOM 586 C CA . TYR A 1 73 ? -2.761 14.563 9.273 1.00 95.06 73 TYR A CA 1
ATOM 587 C C . TYR A 1 73 ? -2.165 14.101 7.930 1.00 95.06 73 TYR A C 1
ATOM 589 O O . TYR A 1 73 ? -1.505 14.877 7.232 1.00 95.06 73 TYR A O 1
ATOM 597 N N . ALA A 1 74 ? -2.388 12.841 7.561 1.00 95.56 74 ALA A N 1
ATOM 598 C CA . ALA A 1 74 ? -1.736 12.175 6.442 1.00 95.56 74 ALA A CA 1
ATOM 599 C C . ALA A 1 74 ? -2.735 11.595 5.432 1.00 95.56 74 ALA A C 1
ATOM 601 O O . ALA A 1 74 ? -3.939 11.490 5.670 1.00 95.56 74 ALA A O 1
ATOM 602 N N . SER A 1 75 ? -2.209 11.239 4.267 1.00 95.06 75 SER A N 1
ATOM 603 C CA . SER A 1 75 ? -2.864 10.406 3.261 1.00 95.06 75 SER A CA 1
ATOM 604 C C . SER A 1 75 ? -2.073 9.108 3.090 1.00 95.06 75 SER A C 1
ATOM 606 O O . SER A 1 75 ? -0.887 9.055 3.423 1.00 95.06 75 SER A O 1
ATOM 608 N N . PHE A 1 76 ? -2.761 8.064 2.637 1.00 95.81 76 PHE A N 1
ATOM 609 C CA . PHE A 1 76 ? -2.294 6.678 2.614 1.00 95.81 76 PHE A CA 1
ATOM 610 C C . PHE A 1 76 ? -2.595 6.063 1.255 1.00 95.81 76 PHE A C 1
ATOM 612 O O . PHE A 1 76 ? -3.464 6.568 0.540 1.00 95.81 76 PHE A O 1
ATOM 619 N N . LEU A 1 77 ? -1.909 4.967 0.934 1.00 95.44 77 LEU A N 1
ATOM 620 C CA . LEU A 1 77 ? -2.193 4.222 -0.284 1.00 95.44 77 LEU A CA 1
ATOM 621 C C . LEU A 1 77 ? -3.574 3.557 -0.195 1.00 95.44 77 LEU A C 1
ATOM 623 O O . LEU A 1 77 ? -4.010 3.125 0.876 1.00 95.44 77 LEU A O 1
ATOM 627 N N . ILE A 1 78 ? -4.255 3.446 -1.329 1.00 93.19 78 ILE A N 1
ATOM 628 C CA . ILE A 1 78 ? -5.561 2.813 -1.469 1.00 93.19 78 ILE A CA 1
ATOM 629 C C . ILE A 1 78 ? -5.376 1.505 -2.231 1.00 93.19 78 ILE A C 1
ATOM 631 O O . ILE A 1 78 ? -5.061 1.504 -3.416 1.00 93.19 78 ILE A O 1
ATOM 635 N N . ALA A 1 79 ? -5.620 0.378 -1.558 1.00 92.81 79 ALA A N 1
ATOM 636 C CA . ALA A 1 79 ? -5.319 -0.957 -2.080 1.00 92.81 79 ALA A CA 1
ATOM 637 C C . ALA A 1 79 ? -5.934 -1.268 -3.453 1.00 92.81 79 ALA A C 1
ATOM 639 O O . ALA A 1 79 ? -5.384 -2.090 -4.173 1.00 92.81 79 ALA A O 1
ATOM 640 N N . GLU A 1 80 ? -7.060 -0.658 -3.820 1.00 91.62 80 GLU A N 1
ATOM 641 C CA . GLU A 1 80 ? -7.713 -0.883 -5.116 1.00 91.62 80 GLU A CA 1
ATOM 642 C C . GLU A 1 80 ? -7.180 -0.022 -6.261 1.00 91.62 80 GLU A C 1
ATOM 644 O O . GLU A 1 80 ? -7.395 -0.377 -7.418 1.00 91.62 80 GLU A O 1
ATOM 649 N N . TYR A 1 81 ? -6.482 1.070 -5.951 1.00 93.25 81 TYR A N 1
ATOM 650 C CA . TYR A 1 81 ? -6.075 2.081 -6.929 1.00 93.25 81 TYR A CA 1
ATOM 651 C C . TYR A 1 81 ? -4.555 2.164 -7.070 1.00 93.25 81 TYR A C 1
ATOM 653 O O . TYR A 1 81 ? -4.065 2.291 -8.191 1.00 93.25 81 TYR A O 1
ATOM 661 N N . ASP A 1 82 ? -3.822 2.000 -5.967 1.00 96.38 82 ASP A N 1
ATOM 662 C CA . ASP A 1 82 ? -2.382 2.233 -5.919 1.00 96.38 82 ASP A CA 1
ATOM 663 C C . ASP A 1 82 ? -1.609 0.899 -5.941 1.00 96.38 82 ASP A C 1
ATOM 665 O O . ASP A 1 82 ? -1.856 0.029 -5.096 1.00 96.38 82 ASP A O 1
ATOM 669 N N . PRO A 1 83 ? -0.648 0.710 -6.864 1.00 97.50 83 PRO A N 1
ATOM 670 C CA . PRO A 1 83 ? 0.157 -0.500 -6.946 1.00 97.50 83 PRO A CA 1
ATOM 671 C C . PRO A 1 83 ? 1.275 -0.488 -5.898 1.00 97.50 83 PRO A C 1
ATOM 673 O O . PRO A 1 83 ? 2.268 0.231 -6.005 1.00 97.50 83 PRO A O 1
ATOM 676 N N . PHE A 1 84 ? 1.140 -1.332 -4.881 1.00 98.25 84 PHE A N 1
ATOM 677 C CA . PHE A 1 84 ? 2.187 -1.546 -3.883 1.00 98.25 84 PHE A CA 1
ATOM 678 C C . PHE A 1 84 ? 2.342 -3.012 -3.498 1.00 98.25 84 PHE A C 1
ATOM 680 O O . PHE A 1 84 ? 1.439 -3.832 -3.699 1.00 98.25 84 PHE A O 1
ATOM 687 N N . VAL A 1 85 ? 3.497 -3.316 -2.910 1.00 98.12 85 VAL A N 1
ATOM 688 C CA . VAL A 1 85 ? 3.843 -4.617 -2.335 1.00 98.12 85 VAL A CA 1
ATOM 689 C C . VAL A 1 85 ? 3.946 -4.511 -0.819 1.00 98.12 85 VAL A C 1
ATOM 691 O O . VAL A 1 85 ? 4.150 -3.425 -0.267 1.00 98.12 85 VAL A O 1
ATOM 694 N N . VAL A 1 86 ? 3.801 -5.644 -0.145 1.00 97.38 86 VAL A N 1
ATOM 695 C CA . VAL A 1 86 ? 3.872 -5.745 1.311 1.00 97.38 86 VAL A CA 1
ATOM 696 C C . VAL A 1 86 ? 5.065 -6.618 1.683 1.00 97.38 86 VAL A C 1
ATOM 698 O O . VAL A 1 86 ? 5.235 -7.718 1.154 1.00 97.38 86 VAL A O 1
ATOM 701 N N . ILE A 1 87 ? 5.899 -6.116 2.592 1.00 97.19 87 ILE A N 1
ATOM 702 C CA . ILE A 1 87 ? 7.113 -6.796 3.055 1.00 97.19 87 ILE A CA 1
ATOM 703 C C . ILE A 1 87 ? 6.889 -7.298 4.485 1.00 97.19 87 ILE A C 1
ATOM 705 O O . ILE A 1 87 ? 6.319 -6.560 5.291 1.00 97.19 87 ILE A O 1
ATOM 709 N N . PRO A 1 88 ? 7.322 -8.522 4.839 1.00 96.62 88 PRO A N 1
ATOM 710 C CA . PRO A 1 88 ? 7.241 -9.014 6.211 1.00 96.62 88 PRO A CA 1
ATOM 711 C C . PRO A 1 88 ? 7.829 -8.012 7.207 1.00 96.62 88 PRO A C 1
ATOM 713 O O . PRO A 1 88 ? 8.937 -7.508 7.006 1.00 96.62 88 PRO A O 1
ATOM 716 N N . ALA A 1 89 ? 7.101 -7.731 8.290 1.00 95.31 89 ALA A N 1
ATOM 717 C CA . ALA A 1 89 ? 7.496 -6.706 9.252 1.00 95.31 89 ALA A CA 1
ATOM 718 C C . ALA A 1 89 ? 8.907 -6.937 9.813 1.00 95.31 89 ALA A C 1
ATOM 720 O O . ALA A 1 89 ? 9.679 -5.992 9.904 1.00 95.31 89 ALA A O 1
ATOM 721 N N . ASN A 1 90 ? 9.279 -8.186 10.109 1.00 94.81 90 ASN A N 1
ATOM 722 C CA . ASN A 1 90 ? 10.620 -8.533 10.586 1.00 94.81 90 ASN A CA 1
ATOM 723 C C . ASN A 1 90 ? 11.736 -8.152 9.600 1.00 94.81 90 ASN A C 1
ATOM 725 O O . ASN A 1 90 ? 12.785 -7.714 10.054 1.00 94.81 90 ASN A O 1
ATOM 729 N N . ILE A 1 91 ? 11.503 -8.267 8.288 1.00 94.75 91 ILE A N 1
ATOM 730 C CA . ILE A 1 91 ? 12.459 -7.844 7.253 1.00 94.75 91 ILE A CA 1
ATOM 731 C C . ILE A 1 91 ? 12.504 -6.314 7.179 1.00 94.75 91 ILE A C 1
ATOM 733 O O . ILE A 1 91 ? 13.571 -5.715 7.198 1.00 94.75 91 ILE A O 1
ATOM 737 N N . LEU A 1 92 ? 11.337 -5.668 7.146 1.00 93.75 92 LEU A N 1
ATOM 738 C CA . LEU A 1 92 ? 11.221 -4.210 7.026 1.00 93.75 92 LEU A CA 1
ATOM 739 C C . LEU A 1 92 ? 11.792 -3.456 8.244 1.00 93.75 92 LEU A C 1
ATOM 741 O O . LEU A 1 92 ? 12.212 -2.302 8.142 1.00 93.75 92 LEU A O 1
ATOM 745 N N . THR A 1 93 ? 11.764 -4.084 9.421 1.00 92.81 93 THR A N 1
ATOM 746 C CA . THR A 1 93 ? 12.290 -3.510 10.667 1.00 92.81 93 THR A CA 1
ATOM 747 C C . THR A 1 93 ? 13.728 -3.908 10.968 1.00 92.81 93 THR A C 1
ATOM 749 O O . THR A 1 93 ? 14.269 -3.422 11.962 1.00 92.81 93 THR A O 1
ATOM 752 N N . ASP A 1 94 ? 14.351 -4.760 10.152 1.00 93.31 94 ASP A N 1
ATOM 753 C CA . ASP A 1 94 ? 15.751 -5.113 10.345 1.00 93.31 94 ASP A CA 1
ATOM 754 C C . ASP A 1 94 ? 16.631 -3.882 10.085 1.00 93.31 94 ASP A C 1
ATOM 756 O O . ASP A 1 94 ? 16.657 -3.311 8.996 1.00 93.31 94 ASP A O 1
ATOM 760 N N . ARG A 1 95 ? 17.307 -3.411 11.136 1.00 89.94 95 ARG A N 1
ATOM 761 C CA . ARG A 1 95 ? 18.224 -2.263 11.072 1.00 89.94 95 ARG A CA 1
ATOM 762 C C . ARG A 1 95 ? 19.687 -2.681 11.002 1.00 89.94 95 ARG A C 1
ATOM 764 O O . ARG A 1 95 ? 20.536 -1.806 10.863 1.00 89.94 95 ARG A O 1
ATOM 771 N N . GLN A 1 96 ? 19.971 -3.975 11.129 1.00 93.06 96 GLN A N 1
ATOM 772 C CA . GLN A 1 96 ? 21.319 -4.520 11.012 1.00 93.06 96 GLN A CA 1
ATOM 773 C C . GLN A 1 96 ? 21.683 -4.758 9.548 1.00 93.06 96 GLN A C 1
ATOM 775 O O . GLN A 1 96 ? 22.835 -4.551 9.174 1.00 93.06 96 GLN A O 1
ATOM 780 N N . ASP A 1 97 ? 20.710 -5.135 8.713 1.00 92.75 97 ASP A N 1
ATOM 781 C CA . ASP A 1 97 ? 20.922 -5.260 7.273 1.00 92.75 97 ASP A CA 1
ATOM 782 C C . ASP A 1 97 ? 20.895 -3.874 6.587 1.00 92.75 97 ASP A C 1
ATOM 784 O O . ASP A 1 97 ? 19.850 -3.208 6.547 1.00 92.75 97 ASP A O 1
ATOM 788 N N . PRO A 1 98 ? 22.023 -3.399 6.017 1.00 90.12 98 PRO A N 1
ATOM 789 C CA . PRO A 1 98 ? 22.060 -2.115 5.319 1.00 90.12 98 PRO A CA 1
ATOM 790 C C . PRO A 1 98 ? 21.149 -2.079 4.080 1.00 90.12 98 PRO A C 1
ATOM 792 O O . PRO A 1 98 ? 20.705 -0.987 3.696 1.00 90.12 98 PRO A O 1
ATOM 795 N N . TYR A 1 99 ? 20.834 -3.245 3.508 1.00 90.69 99 TYR A N 1
ATOM 796 C CA . TYR A 1 99 ? 19.995 -3.438 2.327 1.00 90.69 99 TYR A CA 1
ATOM 797 C C . TYR A 1 99 ? 18.563 -3.872 2.664 1.00 90.69 99 TYR A C 1
ATOM 799 O O . TYR A 1 99 ? 17.789 -4.154 1.748 1.00 90.69 99 TYR A O 1
ATOM 807 N N . ALA A 1 100 ? 18.173 -3.875 3.945 1.00 94.38 100 ALA A N 1
ATOM 808 C CA . ALA A 1 100 ? 16.779 -4.078 4.314 1.00 94.38 100 ALA A CA 1
ATOM 809 C C . ALA A 1 100 ? 15.877 -3.053 3.589 1.00 94.38 100 ALA A C 1
ATOM 811 O O . ALA A 1 100 ? 16.177 -1.845 3.599 1.00 94.38 100 ALA A O 1
ATOM 812 N N . PRO A 1 101 ? 14.765 -3.505 2.975 1.00 96.00 101 PRO A N 1
ATOM 813 C CA . PRO A 1 101 ? 13.771 -2.625 2.381 1.00 96.00 101 PRO A CA 1
ATOM 814 C C . PRO A 1 101 ? 13.267 -1.565 3.356 1.00 96.00 101 PRO A C 1
ATOM 816 O O . PRO A 1 101 ? 13.126 -1.800 4.555 1.00 96.00 101 PRO A O 1
ATOM 819 N N . ASN A 1 102 ? 12.908 -0.404 2.823 1.00 96.50 102 ASN A N 1
ATOM 820 C CA . ASN A 1 102 ? 12.232 0.658 3.548 1.00 96.50 102 ASN A CA 1
ATOM 821 C C . ASN A 1 102 ? 10.877 0.934 2.915 1.00 96.50 102 ASN A C 1
ATOM 823 O O . ASN A 1 102 ? 10.667 0.787 1.714 1.00 96.50 102 ASN A O 1
ATOM 827 N N . VAL A 1 103 ? 9.949 1.403 3.741 1.00 97.62 103 VAL A N 1
ATOM 828 C CA . VAL A 1 103 ? 8.652 1.880 3.265 1.00 97.62 103 VAL A CA 1
ATOM 829 C C . VAL A 1 103 ? 8.862 3.003 2.252 1.00 97.62 103 VAL A C 1
ATOM 831 O O . VAL A 1 103 ? 9.384 4.061 2.618 1.00 97.62 103 VAL A O 1
ATOM 834 N N . GLY A 1 104 ? 8.360 2.804 1.038 1.00 98.25 104 GLY A N 1
ATOM 835 C CA . GLY A 1 104 ? 8.478 3.716 -0.095 1.00 98.25 104 GLY A CA 1
ATOM 836 C C . GLY A 1 104 ? 9.563 3.348 -1.096 1.00 98.25 104 GLY A C 1
ATOM 837 O O . GLY A 1 104 ? 9.577 3.954 -2.160 1.00 98.25 104 GLY A O 1
ATOM 838 N N . ASP A 1 105 ? 10.433 2.380 -0.789 1.00 98.50 105 ASP A N 1
ATOM 839 C CA . ASP A 1 105 ? 11.426 1.905 -1.754 1.00 98.50 105 ASP A CA 1
ATOM 840 C C . ASP A 1 105 ? 10.718 1.385 -3.006 1.00 98.50 105 ASP A C 1
ATOM 842 O O . ASP A 1 105 ? 9.680 0.718 -2.910 1.00 98.50 105 ASP A O 1
ATOM 846 N N . PHE A 1 106 ? 11.269 1.706 -4.177 1.00 98.62 106 PHE A N 1
ATOM 847 C CA . PHE A 1 106 ? 10.726 1.234 -5.440 1.00 98.62 106 PHE A CA 1
ATOM 848 C C . PHE A 1 106 ? 10.822 -0.285 -5.514 1.00 98.62 106 PHE A C 1
ATOM 850 O O . PHE A 1 106 ? 11.774 -0.912 -5.041 1.00 98.62 106 PHE A O 1
ATOM 857 N N . ALA A 1 107 ? 9.806 -0.880 -6.114 1.00 98.50 107 ALA A N 1
ATOM 858 C CA . ALA A 1 107 ? 9.700 -2.308 -6.296 1.00 98.50 107 ALA A CA 1
ATOM 859 C C . ALA A 1 107 ? 9.099 -2.617 -7.663 1.00 98.50 107 ALA A C 1
ATOM 861 O O . ALA A 1 107 ? 8.418 -1.797 -8.273 1.00 98.50 107 ALA A O 1
ATOM 862 N N . ILE A 1 108 ? 9.328 -3.831 -8.134 1.00 98.25 108 ILE A N 1
ATOM 863 C CA . ILE A 1 108 ? 8.714 -4.375 -9.331 1.00 98.25 108 ILE A CA 1
ATOM 864 C C . ILE A 1 108 ? 8.146 -5.739 -8.991 1.00 98.25 108 ILE A C 1
ATOM 866 O O . ILE A 1 108 ? 8.826 -6.591 -8.418 1.00 98.25 108 ILE A O 1
ATOM 870 N N . VAL A 1 109 ? 6.898 -5.955 -9.386 1.00 98.19 109 VAL A N 1
ATOM 871 C CA . VAL A 1 109 ? 6.310 -7.291 -9.422 1.00 98.19 109 VAL A CA 1
ATOM 872 C C . VAL A 1 109 ? 6.498 -7.840 -10.828 1.00 98.19 109 VAL A C 1
ATOM 874 O O . VAL A 1 109 ? 6.106 -7.204 -11.799 1.00 98.19 109 VAL A O 1
ATOM 877 N N . VAL A 1 110 ? 7.117 -9.005 -10.958 1.00 97.44 110 VAL A N 1
ATOM 878 C CA . VAL A 1 110 ? 7.330 -9.681 -12.239 1.00 97.44 110 VAL A CA 1
ATOM 879 C C . VAL A 1 110 ? 6.377 -10.860 -12.324 1.00 97.44 110 VAL A C 1
ATOM 881 O O . VAL A 1 110 ? 6.365 -11.716 -11.437 1.00 97.44 110 VAL A O 1
ATOM 884 N N . TYR A 1 111 ? 5.595 -10.915 -13.398 1.00 97.06 111 TYR A N 1
ATOM 885 C CA . TYR A 1 111 ? 4.741 -12.055 -13.714 1.00 97.06 111 TYR A CA 1
ATOM 886 C C . TYR A 1 111 ? 4.770 -12.324 -15.221 1.00 97.06 111 TYR A C 1
ATOM 888 O O . TYR A 1 111 ? 4.395 -11.479 -16.038 1.00 97.06 111 TYR A O 1
ATOM 896 N N . GLY A 1 112 ? 5.265 -13.503 -15.606 1.00 95.19 112 GLY A N 1
ATOM 897 C CA . GLY A 1 112 ? 5.533 -13.820 -17.008 1.00 95.19 112 GLY A CA 1
ATOM 898 C C . GLY A 1 112 ? 6.551 -12.847 -17.614 1.00 95.19 112 GLY A C 1
ATOM 899 O O . GLY A 1 112 ? 7.668 -12.728 -17.123 1.00 95.19 112 GLY A O 1
ATOM 900 N N . ARG A 1 113 ? 6.162 -12.148 -18.685 1.00 96.50 113 ARG A N 1
ATOM 901 C CA . ARG A 1 113 ? 6.993 -11.135 -19.369 1.00 96.50 113 ARG A CA 1
ATOM 902 C C . ARG A 1 113 ? 6.624 -9.695 -19.002 1.00 96.50 113 ARG A C 1
ATOM 904 O O . ARG A 1 113 ? 6.994 -8.762 -19.705 1.00 96.50 113 ARG A O 1
ATOM 911 N N . ARG A 1 114 ? 5.859 -9.505 -17.930 1.00 97.75 114 ARG A N 1
ATOM 912 C CA . ARG A 1 114 ? 5.347 -8.197 -17.520 1.00 97.75 114 ARG A CA 1
ATOM 913 C C . ARG A 1 114 ? 5.981 -7.798 -16.200 1.00 97.75 114 ARG A C 1
ATOM 915 O O . ARG A 1 114 ? 5.985 -8.582 -15.250 1.00 97.75 114 ARG A O 1
ATOM 922 N N . LEU A 1 115 ? 6.526 -6.589 -16.171 1.00 98.12 115 LEU A N 1
ATOM 923 C CA . LEU A 1 115 ? 7.124 -5.977 -14.994 1.00 98.12 115 LEU A CA 1
ATOM 924 C C . LEU A 1 115 ? 6.210 -4.842 -14.553 1.00 98.12 115 LEU A C 1
ATOM 926 O O . LEU A 1 115 ? 5.969 -3.913 -15.313 1.00 98.12 115 LEU A O 1
ATOM 930 N N . PHE A 1 116 ? 5.694 -4.920 -13.337 1.00 98.50 116 PHE A N 1
ATOM 931 C CA . PHE A 1 116 ? 4.729 -3.976 -12.796 1.00 98.50 116 PHE A CA 1
ATOM 932 C C . PHE A 1 116 ? 5.415 -3.054 -11.782 1.00 98.50 116 PHE A C 1
ATOM 934 O O . PHE A 1 116 ? 5.743 -3.524 -10.687 1.00 98.50 116 PHE A O 1
ATOM 941 N N . PRO A 1 117 ? 5.637 -1.766 -12.117 1.00 98.56 117 PRO A N 1
ATOM 942 C CA . PRO A 1 117 ? 6.169 -0.781 -11.180 1.00 9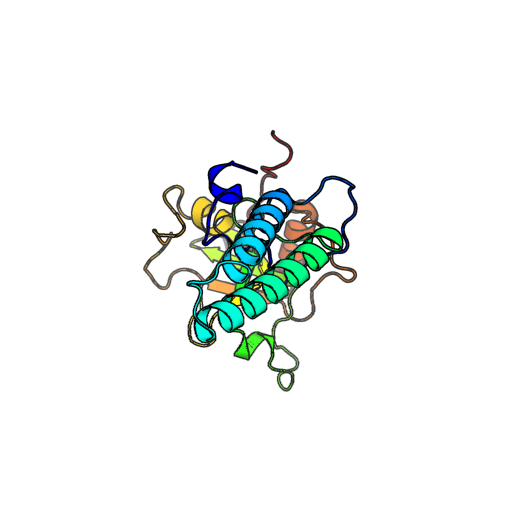8.56 117 PRO A CA 1
ATOM 943 C C . PRO A 1 117 ? 5.320 -0.696 -9.913 1.00 98.56 117 PRO A C 1
ATOM 945 O O . PRO A 1 117 ? 4.092 -0.710 -9.977 1.00 98.56 117 PRO A O 1
ATOM 948 N N . ALA A 1 118 ? 5.958 -0.600 -8.760 1.00 98.62 118 ALA A N 1
ATOM 949 C CA . ALA A 1 118 ? 5.306 -0.507 -7.465 1.00 98.62 118 ALA A CA 1
ATOM 950 C C . ALA A 1 118 ? 6.247 0.155 -6.452 1.00 98.62 118 ALA A C 1
ATOM 952 O O . ALA A 1 118 ? 7.394 0.491 -6.747 1.00 98.62 118 ALA A O 1
ATOM 953 N N . ILE A 1 119 ? 5.765 0.291 -5.223 1.00 98.62 119 ILE A N 1
ATOM 954 C CA . ILE A 1 119 ? 6.592 0.624 -4.063 1.00 98.62 119 ILE A CA 1
ATOM 955 C C . ILE A 1 119 ? 6.351 -0.372 -2.930 1.00 98.62 119 ILE A C 1
ATOM 957 O O . ILE A 1 119 ? 5.320 -1.051 -2.884 1.00 98.62 119 ILE A O 1
ATOM 961 N N . VAL A 1 120 ? 7.272 -0.424 -1.972 1.00 98.50 120 VAL A N 1
ATOM 962 C CA . VAL A 1 120 ? 7.033 -1.042 -0.664 1.00 98.50 120 VAL A CA 1
ATOM 963 C C . VAL A 1 120 ? 6.024 -0.182 0.098 1.00 98.50 120 VAL A C 1
ATOM 965 O O . VAL A 1 120 ? 6.365 0.860 0.663 1.00 98.50 120 VAL A O 1
ATOM 968 N N . GLY A 1 121 ? 4.760 -0.600 0.083 1.00 97.75 121 GLY A N 1
ATOM 969 C CA . GLY A 1 121 ? 3.648 0.171 0.637 1.00 97.75 121 GLY A CA 1
ATOM 970 C C . GLY A 1 121 ? 3.356 -0.141 2.098 1.00 97.75 121 GLY A C 1
ATOM 971 O O . GLY A 1 121 ? 2.947 0.753 2.841 1.00 97.75 121 GLY A O 1
ATOM 972 N N . ASP A 1 122 ? 3.569 -1.388 2.526 1.00 97.00 122 ASP A N 1
ATOM 973 C CA . ASP A 1 122 ? 3.176 -1.809 3.869 1.00 97.00 122 ASP A CA 1
ATOM 974 C C . ASP A 1 122 ? 4.033 -2.924 4.479 1.00 97.00 122 ASP A C 1
ATOM 976 O O . ASP A 1 122 ? 4.800 -3.604 3.791 1.00 97.00 122 ASP A O 1
ATOM 980 N N . ALA A 1 123 ? 3.866 -3.096 5.791 1.00 95.44 123 ALA A N 1
ATOM 981 C CA . ALA A 1 123 ? 4.428 -4.179 6.579 1.00 95.44 123 ALA A CA 1
ATOM 982 C C . ALA A 1 123 ? 3.376 -5.276 6.799 1.00 95.44 123 ALA A C 1
ATOM 984 O O . ALA A 1 123 ? 2.308 -5.018 7.351 1.00 95.44 123 ALA A O 1
ATOM 985 N N . GLY A 1 124 ? 3.689 -6.503 6.391 1.00 93.69 124 GLY A N 1
ATOM 986 C CA . GLY A 1 124 ? 2.815 -7.667 6.541 1.00 93.69 124 GLY A CA 1
ATOM 987 C C . GLY A 1 124 ? 3.225 -8.581 7.698 1.00 93.69 124 GLY A C 1
ATOM 988 O O . GLY A 1 124 ? 4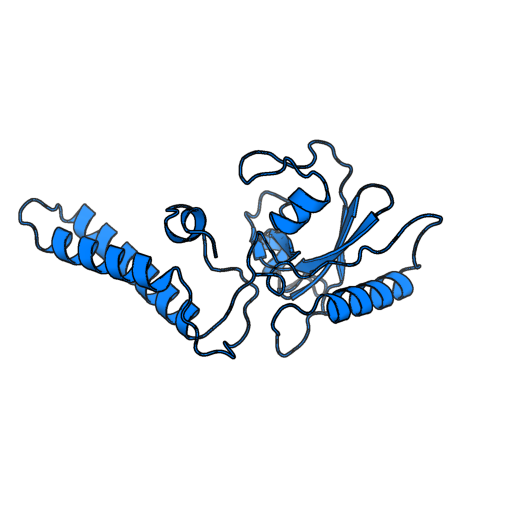.236 -8.339 8.369 1.00 93.69 124 GLY A O 1
ATOM 989 N N . PRO A 1 125 ? 2.474 -9.669 7.936 1.00 94.31 125 PRO A N 1
ATOM 990 C CA . PRO A 1 125 ? 2.830 -10.680 8.923 1.00 94.31 125 PRO A CA 1
ATOM 991 C C . PRO A 1 125 ? 4.212 -11.288 8.648 1.00 94.31 125 PRO A C 1
ATOM 993 O O . PRO A 1 125 ? 4.521 -11.675 7.524 1.00 94.31 125 PRO A O 1
ATOM 996 N N . SER A 1 126 ? 5.025 -11.459 9.692 1.00 95.06 126 SER A N 1
ATOM 997 C CA . SER A 1 126 ? 6.423 -11.915 9.574 1.00 95.06 126 SER A CA 1
ATOM 998 C C . SER A 1 126 ? 6.611 -13.311 8.962 1.00 95.06 126 SER A C 1
ATOM 1000 O O . SER A 1 126 ? 7.719 -13.681 8.592 1.00 95.06 126 SER A O 1
ATOM 1002 N N . PHE A 1 127 ? 5.545 -14.109 8.884 1.00 92.12 127 PHE A N 1
ATOM 1003 C CA . PHE A 1 127 ? 5.571 -15.490 8.395 1.00 92.12 127 PHE A CA 1
ATOM 1004 C C . PHE A 1 127 ? 5.100 -15.639 6.939 1.00 92.12 127 PHE A C 1
ATOM 1006 O O . PHE A 1 127 ? 5.001 -16.765 6.450 1.00 92.12 127 PHE A O 1
ATOM 1013 N N . LYS A 1 128 ? 4.758 -14.542 6.249 1.00 88.75 128 LYS A N 1
ATOM 1014 C CA . LYS A 1 128 ? 4.160 -14.584 4.908 1.00 88.75 128 LYS A CA 1
ATOM 1015 C C . LYS A 1 128 ? 4.817 -13.577 3.970 1.00 88.75 128 LYS A C 1
ATOM 1017 O O . LYS A 1 128 ? 4.953 -12.411 4.309 1.00 88.75 128 LYS A O 1
ATOM 1022 N N . VAL A 1 129 ? 5.138 -14.028 2.759 1.00 90.31 129 VAL A N 1
ATOM 1023 C CA . VAL A 1 129 ? 5.586 -13.197 1.628 1.00 90.31 129 VAL A CA 1
ATOM 1024 C C . VAL A 1 129 ? 4.597 -13.300 0.465 1.00 90.31 129 VAL A C 1
ATOM 1026 O O . VAL A 1 129 ? 3.801 -14.238 0.406 1.00 90.31 129 VAL A O 1
ATOM 1029 N N . GLY A 1 130 ? 4.651 -12.343 -0.463 1.00 89.94 130 GLY A N 1
ATOM 1030 C CA . GLY A 1 130 ? 3.804 -12.331 -1.662 1.00 89.94 130 GLY A CA 1
ATOM 1031 C C . GLY A 1 130 ? 2.487 -11.567 -1.505 1.00 89.94 130 GLY A C 1
ATOM 1032 O O . GLY A 1 130 ? 1.535 -11.804 -2.244 1.00 89.94 130 GLY A O 1
ATOM 1033 N N . GLU A 1 131 ? 2.401 -10.665 -0.528 1.00 94.50 131 GLU A N 1
ATOM 1034 C CA . GLU A 1 131 ? 1.264 -9.759 -0.393 1.00 94.50 131 GLU A CA 1
ATOM 1035 C C . GLU A 1 131 ? 1.461 -8.502 -1.251 1.00 94.50 131 GLU A C 1
ATOM 1037 O O . GLU A 1 131 ? 2.561 -7.961 -1.379 1.00 94.50 131 GLU A O 1
ATOM 1042 N N . ALA A 1 132 ? 0.374 -8.045 -1.869 1.00 95.75 132 ALA A N 1
ATOM 1043 C CA . ALA A 1 132 ? 0.338 -6.854 -2.702 1.00 95.75 132 ALA A CA 1
ATOM 1044 C C . ALA A 1 132 ? -1.054 -6.219 -2.658 1.00 95.75 132 ALA A C 1
ATOM 1046 O O . ALA A 1 132 ? -2.029 -6.841 -2.232 1.00 95.75 132 ALA A O 1
ATOM 1047 N N . SER A 1 133 ? -1.131 -4.977 -3.125 1.00 96.19 133 SER A N 1
ATOM 1048 C CA . SER A 1 133 ? -2.382 -4.258 -3.364 1.00 96.19 133 SER A CA 1
ATOM 1049 C C . SER A 1 133 ? -3.378 -5.064 -4.214 1.00 96.19 133 SER A C 1
ATOM 1051 O O . SER A 1 133 ? -3.004 -5.844 -5.095 1.00 96.19 133 SER A O 1
ATOM 1053 N N . LEU A 1 134 ? -4.673 -4.829 -3.994 1.00 94.62 134 LEU A N 1
ATOM 1054 C CA . LEU A 1 134 ? -5.732 -5.399 -4.826 1.00 94.62 134 LEU A CA 1
ATOM 1055 C C . LEU A 1 134 ? -5.666 -4.867 -6.270 1.00 94.62 134 LEU A C 1
ATOM 1057 O O . LEU A 1 134 ? -6.005 -5.600 -7.194 1.00 94.62 134 LEU A O 1
ATOM 1061 N N . ARG A 1 135 ? -5.154 -3.644 -6.471 1.00 96.00 135 ARG A N 1
ATOM 1062 C CA . ARG A 1 135 ? -4.802 -3.070 -7.776 1.00 96.00 135 ARG A CA 1
ATOM 1063 C C . ARG A 1 135 ? -3.872 -3.995 -8.554 1.00 96.00 135 ARG A C 1
ATOM 1065 O O . ARG A 1 135 ? -4.202 -4.393 -9.666 1.00 96.00 135 ARG A O 1
ATOM 1072 N N . MET A 1 136 ? -2.750 -4.374 -7.937 1.00 97.44 136 MET A N 1
ATOM 1073 C CA . MET A 1 136 ? -1.773 -5.299 -8.516 1.00 97.44 136 MET A CA 1
ATOM 1074 C C . MET A 1 136 ? -2.398 -6.664 -8.806 1.00 97.44 136 MET A C 1
ATOM 1076 O O . MET A 1 136 ? -2.235 -7.215 -9.891 1.00 97.44 136 MET A O 1
ATOM 1080 N N . ALA A 1 137 ? -3.144 -7.206 -7.840 1.00 96.62 137 ALA A N 1
ATOM 1081 C CA . ALA A 1 137 ? -3.777 -8.508 -7.993 1.00 96.62 137 ALA A CA 1
ATOM 1082 C C . ALA A 1 137 ? -4.764 -8.537 -9.173 1.00 96.62 137 ALA A C 1
ATOM 1084 O O . ALA A 1 137 ? -4.743 -9.490 -9.947 1.00 96.62 137 ALA A O 1
ATOM 1085 N N . ARG A 1 138 ? -5.582 -7.488 -9.337 1.00 96.69 138 ARG A N 1
ATOM 1086 C CA . ARG A 1 138 ? -6.564 -7.366 -10.427 1.00 96.69 138 ARG A CA 1
ATOM 1087 C C . ARG A 1 138 ? -5.931 -7.139 -11.796 1.00 96.69 138 ARG A C 1
ATOM 1089 O O . ARG A 1 138 ? -6.478 -7.608 -12.787 1.00 96.69 138 ARG A O 1
ATOM 1096 N N . GLU A 1 139 ? -4.785 -6.466 -11.851 1.00 97.00 139 GLU A N 1
ATOM 1097 C CA . GLU A 1 139 ? -4.027 -6.320 -13.099 1.00 97.00 139 GLU A CA 1
ATOM 1098 C C . GLU A 1 139 ? -3.472 -7.669 -13.583 1.00 97.00 139 GLU A C 1
ATOM 1100 O O . GLU A 1 139 ? -3.480 -7.957 -14.776 1.00 97.00 139 GLU A O 1
ATOM 1105 N N . ILE A 1 140 ? -3.036 -8.530 -12.655 1.00 96.19 140 ILE A N 1
ATOM 1106 C CA . ILE A 1 140 ? -2.584 -9.893 -12.974 1.00 96.19 140 ILE A CA 1
ATOM 1107 C C . ILE A 1 140 ? -3.769 -10.810 -13.308 1.00 96.19 140 ILE A C 1
ATOM 1109 O O . ILE A 1 140 ? -3.692 -11.619 -14.231 1.00 96.19 140 ILE A O 1
ATOM 1113 N N . ASN A 1 141 ? -4.854 -10.715 -12.541 1.00 95.81 141 ASN A N 1
ATOM 1114 C CA . ASN A 1 141 ? -6.052 -11.523 -12.712 1.00 95.81 141 ASN A CA 1
ATOM 1115 C C . ASN A 1 141 ? -7.299 -10.688 -12.369 1.00 95.81 141 ASN A C 1
ATOM 1117 O O . ASN A 1 141 ? -7.535 -10.442 -11.183 1.00 95.81 141 ASN A O 1
ATOM 1121 N N . PRO A 1 142 ? -8.133 -10.311 -13.355 1.00 95.19 142 PRO A N 1
ATOM 1122 C CA . PRO A 1 142 ? -9.313 -9.472 -13.134 1.00 95.19 142 PRO A CA 1
ATOM 1123 C C . PRO A 1 142 ? -10.303 -10.008 -12.090 1.00 95.19 142 PRO A C 1
ATOM 1125 O O . PRO A 1 142 ? -10.985 -9.220 -11.437 1.00 95.19 142 PRO A O 1
ATOM 1128 N N . ASP A 1 143 ? -10.347 -11.327 -11.879 1.00 94.25 143 ASP A N 1
ATOM 1129 C CA . ASP A 1 143 ? -11.229 -11.969 -10.898 1.00 94.25 143 ASP A CA 1
ATOM 1130 C C . ASP A 1 143 ? -10.689 -11.908 -9.458 1.00 94.25 143 ASP A C 1
ATOM 1132 O O . ASP A 1 143 ? -11.336 -12.394 -8.521 1.00 94.25 143 ASP A O 1
ATOM 1136 N N . ALA A 1 144 ? -9.487 -11.363 -9.253 1.00 94.81 144 ALA A N 1
ATOM 1137 C CA . ALA A 1 144 ? -8.882 -11.262 -7.937 1.00 94.81 144 ALA A CA 1
ATOM 1138 C C . ALA A 1 144 ? -9.727 -10.400 -6.987 1.00 94.81 144 ALA A C 1
ATOM 1140 O O . ALA A 1 144 ? -10.279 -9.349 -7.328 1.00 94.81 144 ALA A O 1
ATOM 1141 N N . SER A 1 145 ? -9.793 -10.851 -5.739 1.00 91.44 145 SER A N 1
ATOM 1142 C CA . SER A 1 145 ? -10.510 -10.183 -4.655 1.00 91.44 145 SER A CA 1
ATOM 1143 C C . SER A 1 145 ? -9.760 -10.391 -3.339 1.00 91.44 145 SER A C 1
ATOM 1145 O O . SER A 1 145 ? -8.861 -11.233 -3.281 1.00 91.44 145 SER A O 1
ATOM 1147 N N . PRO A 1 146 ? -10.149 -9.719 -2.241 1.00 86.25 146 PRO A N 1
ATOM 1148 C CA . PRO A 1 146 ? -9.572 -9.991 -0.922 1.00 86.25 146 PRO A CA 1
ATOM 1149 C C . PRO A 1 146 ? -9.642 -11.470 -0.500 1.00 86.25 146 PRO A C 1
ATOM 1151 O O . PRO A 1 146 ? -8.851 -11.912 0.328 1.00 86.25 146 PRO A O 1
ATOM 1154 N N . TYR A 1 147 ? -10.566 -12.242 -1.083 1.00 86.38 147 TYR A N 1
ATOM 1155 C CA . TYR A 1 147 ? -10.776 -13.661 -0.786 1.00 86.38 147 TYR A CA 1
ATOM 1156 C C . TYR A 1 147 ? -10.310 -14.598 -1.909 1.00 86.38 147 TYR A C 1
ATOM 1158 O O . TYR A 1 147 ? -10.333 -15.817 -1.743 1.00 86.38 147 TYR A O 1
ATOM 1166 N N . ARG A 1 148 ? -9.884 -14.058 -3.058 1.00 87.94 148 ARG A N 1
ATOM 1167 C CA . ARG A 1 148 ? -9.430 -14.830 -4.220 1.00 87.94 148 ARG A CA 1
ATOM 1168 C C . ARG A 1 148 ? -8.076 -14.306 -4.680 1.00 87.94 148 ARG A C 1
ATOM 1170 O O . ARG A 1 148 ? -7.987 -13.227 -5.260 1.00 87.94 148 ARG A O 1
ATOM 1177 N N . ARG A 1 149 ? -7.031 -15.099 -4.439 1.00 89.12 149 ARG A N 1
ATOM 1178 C CA . ARG A 1 149 ? -5.666 -14.800 -4.895 1.00 89.12 149 ARG A CA 1
ATOM 1179 C C . ARG A 1 149 ? -5.569 -14.795 -6.430 1.00 89.12 149 ARG A C 1
ATOM 1181 O O . ARG A 1 149 ? -6.230 -15.622 -7.058 1.00 89.12 149 ARG A O 1
ATOM 1188 N N . PRO A 1 150 ? -4.729 -13.925 -7.021 1.00 93.12 150 PRO A N 1
ATOM 1189 C CA . PRO A 1 150 ? -4.575 -13.843 -8.473 1.00 93.12 150 PRO A CA 1
ATOM 1190 C C . PRO A 1 150 ? -3.798 -15.032 -9.055 1.00 93.12 150 PRO A C 1
ATOM 1192 O O . PRO A 1 150 ? -4.096 -15.476 -10.159 1.00 93.12 150 PRO A O 1
ATOM 1195 N N . VAL A 1 151 ? -2.832 -15.559 -8.294 1.00 92.62 151 VAL A N 1
ATOM 1196 C CA . VAL A 1 151 ? -1.920 -16.645 -8.676 1.00 92.62 151 VAL A CA 1
ATOM 1197 C C . VAL A 1 151 ? -1.756 -17.589 -7.481 1.00 92.62 151 VAL A C 1
ATOM 1199 O O . VAL A 1 151 ? -1.726 -17.133 -6.336 1.00 92.62 151 VAL A O 1
ATOM 1202 N N . SER A 1 152 ? -1.689 -18.900 -7.734 1.00 89.88 152 SER A N 1
ATOM 1203 C CA . SER A 1 152 ? -1.451 -19.924 -6.695 1.00 89.88 152 SER A CA 1
ATOM 1204 C C . SER A 1 152 ? -0.100 -20.640 -6.830 1.00 89.88 152 SER A C 1
ATOM 1206 O O . SER A 1 152 ? 0.272 -21.374 -5.920 1.00 89.88 152 SER A O 1
ATOM 1208 N N . ASP A 1 153 ? 0.628 -20.399 -7.922 1.00 88.62 153 ASP A N 1
ATOM 1209 C CA . ASP A 1 153 ? 1.925 -21.010 -8.221 1.00 88.62 153 ASP A CA 1
ATOM 1210 C C . ASP A 1 153 ? 3.095 -20.059 -7.908 1.00 88.62 153 ASP A C 1
ATOM 1212 O O . ASP A 1 153 ? 2.923 -18.847 -7.763 1.00 88.62 153 ASP A O 1
ATOM 1216 N N . LEU A 1 154 ? 4.316 -20.598 -7.839 1.00 88.25 154 LEU A N 1
ATOM 1217 C CA . LEU A 1 154 ? 5.552 -19.839 -7.586 1.00 88.25 154 LEU A CA 1
ATOM 1218 C C . LEU A 1 154 ? 6.075 -19.135 -8.852 1.00 88.25 154 LEU A C 1
ATOM 1220 O O . LEU A 1 154 ? 7.214 -19.332 -9.265 1.00 88.25 154 LEU A O 1
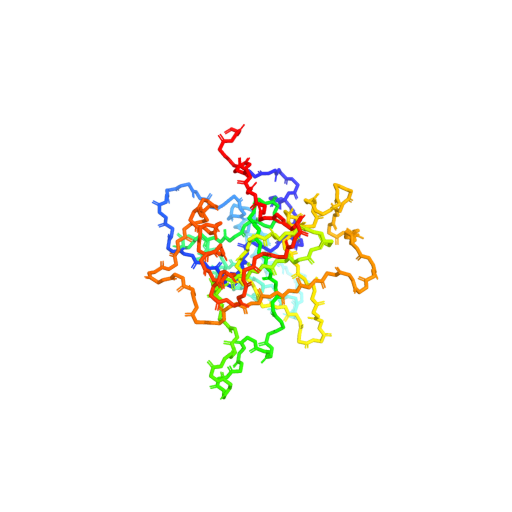ATOM 1224 N N . THR A 1 155 ? 5.228 -18.329 -9.490 1.00 94.44 155 THR A N 1
ATOM 1225 C CA . THR A 1 155 ? 5.526 -17.664 -10.775 1.00 94.44 155 THR A CA 1
ATOM 1226 C C . THR A 1 155 ? 5.604 -16.141 -10.678 1.00 94.44 155 THR A C 1
ATOM 1228 O O . THR A 1 155 ? 5.768 -15.475 -11.698 1.00 94.44 155 THR A O 1
ATOM 1231 N N . VAL A 1 156 ? 5.427 -15.579 -9.479 1.00 96.44 156 VAL A N 1
ATOM 1232 C CA . VAL A 1 156 ? 5.506 -14.135 -9.228 1.00 96.44 156 VAL A CA 1
ATOM 1233 C C . VAL A 1 156 ? 6.797 -13.828 -8.482 1.00 96.44 156 VAL A C 1
ATOM 1235 O O . VAL A 1 156 ? 7.085 -14.442 -7.455 1.00 96.44 156 VAL A O 1
ATOM 1238 N N . THR A 1 157 ? 7.558 -12.857 -8.974 1.00 95.88 157 THR A N 1
ATOM 1239 C CA . THR A 1 157 ? 8.783 -12.375 -8.324 1.00 95.88 157 THR A CA 1
ATOM 1240 C C . THR A 1 157 ? 8.597 -10.938 -7.861 1.00 95.88 157 THR A C 1
ATOM 1242 O O . THR A 1 157 ? 8.060 -10.113 -8.590 1.00 95.88 157 THR A O 1
ATOM 1245 N N . TYR A 1 158 ? 9.060 -10.634 -6.653 1.00 95.81 158 TYR A N 1
ATOM 1246 C CA . TYR A 1 158 ? 9.068 -9.287 -6.092 1.00 95.81 158 TYR A CA 1
ATOM 1247 C C . TYR A 1 158 ? 10.518 -8.813 -6.047 1.00 95.81 158 TYR A C 1
ATOM 1249 O O . TYR A 1 158 ? 11.309 -9.326 -5.259 1.00 95.81 158 TYR A O 1
ATOM 1257 N N . LEU A 1 159 ? 10.868 -7.862 -6.907 1.00 96.38 159 LEU A N 1
ATOM 1258 C CA . LEU A 1 159 ? 12.176 -7.220 -6.924 1.00 96.38 159 LEU A CA 1
ATOM 1259 C C . LEU A 1 159 ? 12.059 -5.878 -6.206 1.00 96.38 159 LEU A C 1
ATOM 1261 O O . LEU A 1 159 ? 11.356 -4.994 -6.678 1.00 96.38 159 LEU A O 1
ATOM 1265 N N . VAL A 1 160 ? 12.719 -5.726 -5.064 1.00 97.50 160 VAL A N 1
ATOM 1266 C CA . VAL A 1 160 ? 12.765 -4.457 -4.327 1.00 97.50 160 VAL A CA 1
ATOM 1267 C C . VAL A 1 160 ? 14.122 -3.812 -4.557 1.00 97.50 160 VAL A C 1
ATOM 1269 O O . VAL A 1 160 ? 15.132 -4.511 -4.551 1.00 97.50 160 VAL A O 1
ATOM 1272 N N . PHE A 1 161 ? 14.141 -2.492 -4.727 1.00 97.69 161 PHE A N 1
ATOM 1273 C CA . PHE A 1 161 ? 15.349 -1.683 -4.830 1.00 97.69 161 PHE A CA 1
ATOM 1274 C C . PHE A 1 161 ? 15.526 -0.892 -3.527 1.00 97.69 161 PHE A C 1
ATOM 1276 O O . PHE A 1 161 ? 14.922 0.172 -3.372 1.00 97.69 161 PHE A O 1
ATOM 1283 N N . PRO A 1 162 ? 16.300 -1.393 -2.549 1.00 96.62 162 PRO A N 1
ATOM 1284 C CA . PRO A 1 162 ? 16.415 -0.744 -1.251 1.00 96.62 162 PRO A CA 1
ATOM 1285 C C . PRO A 1 162 ? 17.048 0.645 -1.358 1.00 96.62 162 PRO A C 1
ATOM 1287 O O . PRO A 1 162 ? 17.914 0.869 -2.203 1.00 96.62 162 PRO A O 1
ATOM 1290 N N . ARG A 1 163 ? 16.678 1.554 -0.447 1.00 95.12 163 ARG A N 1
ATOM 1291 C CA . ARG A 1 163 ? 17.224 2.928 -0.362 1.00 95.12 163 ARG A CA 1
ATOM 1292 C C . ARG A 1 163 ? 16.916 3.792 -1.586 1.00 95.12 163 ARG A C 1
ATOM 1294 O O . ARG A 1 163 ? 17.696 4.672 -1.940 1.00 95.12 163 ARG A O 1
ATOM 1301 N N . THR A 1 164 ? 15.777 3.554 -2.220 1.00 97.62 164 THR A N 1
ATOM 1302 C CA . THR A 1 164 ? 15.345 4.299 -3.408 1.00 97.62 164 THR A CA 1
ATOM 1303 C C . THR A 1 164 ? 14.084 5.118 -3.180 1.00 97.62 164 THR A C 1
ATOM 1305 O O . THR A 1 164 ? 13.686 5.847 -4.086 1.00 97.62 164 THR A O 1
ATOM 1308 N N . ALA A 1 165 ? 13.476 5.021 -1.993 1.00 97.44 165 ALA A N 1
ATOM 1309 C CA . ALA A 1 165 ? 12.291 5.784 -1.636 1.00 97.44 165 ALA A CA 1
ATOM 1310 C C . ALA A 1 165 ? 12.479 7.286 -1.870 1.00 97.44 165 ALA A C 1
ATOM 1312 O O . ALA A 1 165 ? 13.488 7.868 -1.466 1.00 97.44 165 ALA A O 1
ATOM 1313 N N . ASP A 1 166 ? 11.460 7.918 -2.449 1.00 97.62 166 ASP A N 1
ATOM 1314 C CA . ASP A 1 166 ? 11.411 9.373 -2.534 1.00 97.62 166 ASP A CA 1
ATOM 1315 C C . ASP A 1 166 ? 11.349 9.997 -1.130 1.00 97.62 166 ASP A C 1
ATOM 1317 O O . ASP A 1 166 ? 10.589 9.551 -0.258 1.00 97.62 166 ASP A O 1
ATOM 1321 N N . ASP A 1 167 ? 12.110 11.075 -0.941 1.00 94.75 167 ASP A N 1
ATOM 1322 C CA . ASP A 1 167 ? 12.087 11.905 0.260 1.00 94.75 167 ASP A CA 1
ATOM 1323 C C . ASP A 1 167 ? 11.976 13.394 -0.130 1.00 94.75 167 ASP A C 1
ATOM 1325 O O . ASP A 1 167 ? 12.845 13.907 -0.841 1.00 94.75 167 ASP A O 1
ATOM 1329 N N . PRO A 1 168 ? 10.915 14.111 0.287 1.00 95.31 168 PRO A N 1
ATOM 1330 C CA . PRO A 1 168 ? 9.782 13.623 1.072 1.00 95.31 168 PRO A CA 1
ATOM 1331 C C . PRO A 1 168 ? 8.866 12.677 0.284 1.00 95.31 168 PRO A C 1
ATOM 1333 O O . PRO A 1 168 ? 8.649 12.847 -0.915 1.00 95.31 168 PRO A O 1
ATOM 1336 N N . LYS A 1 169 ? 8.228 11.741 1.000 1.00 96.88 169 LYS A N 1
ATOM 1337 C CA . LYS A 1 169 ? 7.162 10.886 0.449 1.00 96.88 169 LYS A CA 1
ATOM 1338 C C . LYS A 1 169 ? 6.019 11.726 -0.126 1.00 96.88 169 LYS A C 1
ATOM 1340 O O . LYS A 1 169 ? 5.594 12.717 0.479 1.00 96.88 169 LYS A O 1
ATOM 1345 N N . GLY A 1 170 ? 5.493 11.291 -1.267 1.00 95.56 170 GLY A N 1
ATOM 1346 C CA . GLY A 1 170 ? 4.469 11.991 -2.037 1.00 95.56 170 GLY A CA 1
ATOM 1347 C C . GLY A 1 170 ? 3.189 11.183 -2.228 1.00 95.56 170 GLY A C 1
ATOM 1348 O O . GLY A 1 170 ? 3.092 10.030 -1.821 1.00 95.56 170 GLY A O 1
ATOM 1349 N N . ALA A 1 171 ? 2.199 11.816 -2.858 1.00 94.81 171 ALA A N 1
ATOM 1350 C CA . ALA A 1 171 ? 1.069 11.080 -3.415 1.00 94.81 171 ALA A CA 1
ATOM 1351 C C . ALA A 1 171 ? 1.554 10.219 -4.596 1.00 94.81 171 ALA A C 1
ATOM 1353 O O . ALA A 1 171 ? 2.546 10.606 -5.222 1.00 94.81 171 ALA A O 1
ATOM 1354 N N . PRO A 1 172 ? 0.877 9.101 -4.910 1.00 95.19 172 PRO A N 1
ATOM 1355 C CA . PRO A 1 172 ? 1.218 8.290 -6.069 1.00 95.19 172 PRO A CA 1
ATOM 1356 C C . PRO A 1 172 ? 1.282 9.121 -7.354 1.00 95.19 172 PRO A C 1
ATOM 1358 O O . PRO A 1 172 ? 0.352 9.854 -7.682 1.00 95.19 172 PRO A O 1
ATOM 1361 N N . ASP A 1 173 ? 2.399 8.991 -8.063 1.00 95.56 173 ASP A N 1
ATOM 1362 C 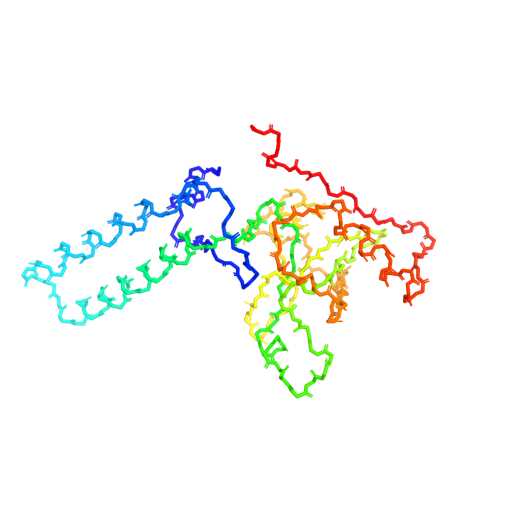CA . ASP A 1 173 ? 2.607 9.506 -9.413 1.00 95.56 173 ASP A CA 1
ATOM 1363 C C . ASP A 1 173 ? 3.135 8.338 -10.241 1.00 95.56 173 ASP A C 1
ATOM 1365 O O . ASP A 1 173 ? 4.302 7.952 -10.150 1.00 95.56 173 ASP A O 1
ATOM 1369 N N . TYR A 1 174 ? 2.240 7.717 -11.003 1.00 96.00 174 TYR A N 1
ATOM 1370 C CA . TYR A 1 174 ? 2.553 6.474 -11.695 1.00 96.00 174 TYR A CA 1
ATOM 1371 C C . TYR A 1 174 ? 3.526 6.653 -12.857 1.00 96.00 174 TYR A C 1
ATOM 1373 O O . TYR A 1 174 ? 4.287 5.732 -13.152 1.00 96.00 174 TYR A O 1
ATOM 1381 N N . GLY A 1 175 ? 3.539 7.832 -13.486 1.00 96.31 175 GLY A N 1
ATOM 1382 C CA . GLY A 1 175 ? 4.515 8.157 -14.522 1.00 96.31 175 GLY A CA 1
ATOM 1383 C C . GLY A 1 175 ? 5.916 8.264 -13.927 1.00 96.31 175 GLY A C 1
ATOM 1384 O O . GLY A 1 175 ? 6.861 7.661 -14.440 1.00 96.31 175 GLY A O 1
ATOM 1385 N N . HIS A 1 176 ? 6.039 8.959 -12.792 1.00 97.38 176 HIS A N 1
ATOM 1386 C CA . HIS A 1 176 ? 7.285 9.020 -12.025 1.00 97.38 176 HIS A CA 1
ATOM 1387 C C . HIS A 1 176 ? 7.730 7.631 -11.555 1.00 97.38 176 HIS A C 1
ATOM 1389 O O . HIS A 1 176 ? 8.874 7.247 -11.793 1.00 97.38 176 HIS A O 1
ATOM 1395 N N . TRP A 1 177 ? 6.833 6.835 -10.964 1.00 97.75 177 TRP A N 1
ATOM 1396 C CA . TRP A 1 177 ? 7.165 5.483 -10.501 1.00 97.75 177 TRP A CA 1
ATOM 1397 C C . TRP A 1 177 ? 7.623 4.575 -11.641 1.00 97.75 177 TRP A C 1
ATOM 1399 O O . TRP A 1 177 ? 8.621 3.870 -11.490 1.00 97.75 177 TRP A O 1
ATOM 1409 N N . GLY A 1 178 ? 6.940 4.622 -12.789 1.00 97.88 178 GLY A N 1
ATOM 1410 C CA . GLY A 1 178 ? 7.337 3.896 -13.993 1.00 97.88 178 GLY A CA 1
ATOM 1411 C C . GLY A 1 178 ? 8.735 4.292 -14.459 1.00 97.88 178 GLY A C 1
ATOM 1412 O O . GLY A 1 178 ? 9.585 3.423 -14.648 1.00 97.88 178 GLY A O 1
ATOM 1413 N N . LYS A 1 179 ? 9.018 5.598 -14.550 1.00 98.31 179 LYS A N 1
ATOM 1414 C CA . LYS A 1 179 ? 10.340 6.109 -14.939 1.00 98.31 179 LYS A CA 1
ATOM 1415 C C . LYS A 1 179 ? 11.441 5.665 -13.972 1.00 98.31 179 LYS A C 1
ATOM 1417 O O . LYS A 1 179 ? 12.469 5.161 -14.414 1.00 98.31 179 LYS A O 1
ATOM 1422 N N . ARG A 1 180 ? 11.223 5.803 -12.661 1.00 98.38 180 ARG A N 1
ATOM 1423 C CA . ARG A 1 180 ? 12.195 5.389 -11.636 1.00 98.38 180 ARG A CA 1
ATOM 1424 C C . ARG A 1 180 ? 12.448 3.886 -11.666 1.00 98.38 180 ARG A C 1
ATOM 1426 O O . ARG A 1 180 ? 13.598 3.466 -11.612 1.00 98.38 180 ARG A O 1
ATOM 1433 N N . CYS A 1 181 ? 11.402 3.077 -11.817 1.00 98.44 181 CYS A N 1
ATOM 1434 C CA . CYS A 1 181 ? 11.545 1.631 -11.968 1.00 98.44 181 CYS A CA 1
ATOM 1435 C C . CYS A 1 181 ? 12.303 1.258 -13.250 1.00 98.44 181 CYS A C 1
ATOM 1437 O O . CYS A 1 181 ? 13.149 0.372 -13.202 1.00 98.44 181 CYS A O 1
ATOM 1439 N N . ALA A 1 182 ? 12.055 1.944 -14.371 1.00 98.06 182 ALA A N 1
ATOM 1440 C CA . ALA A 1 182 ? 12.789 1.724 -15.618 1.00 98.06 182 ALA A CA 1
ATOM 1441 C C . ALA A 1 182 ? 14.292 2.001 -15.452 1.00 98.06 182 ALA A C 1
ATOM 1443 O O . ALA A 1 182 ? 15.116 1.167 -15.818 1.00 98.06 182 ALA A O 1
ATOM 1444 N N . GLU A 1 183 ? 14.646 3.138 -14.842 1.00 98.38 183 GLU A N 1
ATOM 1445 C CA . GLU A 1 183 ? 16.038 3.509 -14.548 1.00 98.38 183 GLU A CA 1
ATOM 1446 C C . GLU A 1 183 ? 16.732 2.465 -13.657 1.00 98.38 183 GLU A C 1
ATOM 1448 O O . GLU A 1 183 ? 17.875 2.083 -13.907 1.00 98.38 183 GLU A O 1
ATOM 1453 N N . LEU A 1 184 ? 16.034 1.977 -12.627 1.00 98.25 184 LEU A N 1
ATOM 1454 C CA . LEU A 1 184 ? 16.562 0.983 -11.691 1.00 98.25 184 LEU A CA 1
ATOM 1455 C C . LEU A 1 184 ? 16.730 -0.400 -12.327 1.00 98.25 184 LEU A C 1
ATOM 1457 O O . LEU A 1 184 ? 17.715 -1.077 -12.044 1.00 98.25 184 LEU A O 1
ATOM 1461 N N . VAL A 1 185 ? 15.806 -0.813 -13.199 1.00 97.12 185 VAL A N 1
ATOM 1462 C CA . VAL A 1 185 ? 15.927 -2.058 -13.974 1.00 97.12 185 VAL A CA 1
ATOM 1463 C C . VAL A 1 185 ? 17.122 -1.998 -14.911 1.00 97.12 185 VAL A C 1
ATOM 1465 O O . VAL A 1 185 ? 17.902 -2.947 -14.959 1.00 97.12 185 VAL A O 1
ATOM 1468 N N . GLU A 1 186 ? 17.301 -0.881 -15.614 1.00 97.50 186 GLU A N 1
ATOM 1469 C CA . GLU A 1 186 ? 18.440 -0.694 -16.513 1.00 97.50 186 GLU A CA 1
ATOM 1470 C C . GLU A 1 186 ? 19.771 -0.809 -15.760 1.00 97.50 186 GLU A C 1
ATOM 1472 O O . GLU A 1 186 ? 20.681 -1.512 -16.197 1.00 97.50 186 GLU A O 1
ATOM 1477 N N . ALA A 1 187 ? 19.851 -0.227 -14.560 1.00 96.69 187 ALA A N 1
ATOM 1478 C CA . ALA A 1 187 ? 21.033 -0.317 -13.706 1.00 96.69 187 ALA A CA 1
ATOM 1479 C C . ALA A 1 187 ? 21.388 -1.752 -13.261 1.00 96.69 187 ALA A C 1
ATOM 1481 O O . ALA A 1 187 ? 22.541 -2.002 -12.908 1.00 96.69 187 ALA A O 1
ATOM 1482 N N . VAL A 1 188 ? 20.435 -2.694 -13.276 1.00 93.62 188 VAL A N 1
ATOM 1483 C CA . VAL A 1 188 ? 20.644 -4.097 -12.864 1.00 93.62 188 VAL A CA 1
ATOM 1484 C C . VAL A 1 188 ? 20.607 -5.093 -14.029 1.00 93.62 188 VAL A C 1
ATOM 1486 O O . VAL A 1 188 ? 20.501 -6.298 -13.801 1.00 93.62 188 VAL A O 1
ATOM 1489 N N . GLY A 1 189 ? 20.736 -4.612 -15.269 1.00 94.31 189 GLY A N 1
ATOM 1490 C CA . GLY A 1 189 ? 20.882 -5.455 -16.464 1.00 94.31 189 GLY A CA 1
ATOM 1491 C C . GLY A 1 189 ? 19.775 -5.312 -17.509 1.00 94.31 189 GLY A C 1
ATOM 1492 O O . GLY A 1 189 ? 19.829 -5.998 -18.529 1.00 94.31 189 GLY A O 1
ATOM 1493 N N . GLY A 1 190 ? 18.803 -4.426 -17.285 1.00 95.38 190 GLY A N 1
ATOM 1494 C CA . GLY A 1 190 ? 17.784 -4.078 -18.271 1.00 95.38 190 GLY A CA 1
ATOM 1495 C C . GLY A 1 190 ? 16.679 -5.121 -18.442 1.00 95.38 190 GLY A C 1
ATOM 1496 O O . GLY A 1 190 ? 16.553 -6.095 -17.694 1.00 95.38 190 GLY A O 1
ATOM 1497 N N . LEU A 1 191 ? 15.823 -4.884 -19.437 1.00 95.31 191 LEU A N 1
ATOM 1498 C CA . LEU A 1 191 ? 14.711 -5.773 -19.768 1.00 95.31 191 LEU A CA 1
ATOM 1499 C C . LEU A 1 191 ? 15.174 -6.942 -20.641 1.00 95.31 191 LEU A C 1
ATOM 1501 O O . LEU A 1 191 ? 15.856 -6.768 -21.650 1.00 95.31 191 LEU A O 1
ATOM 1505 N N . GLY A 1 192 ? 14.732 -8.149 -20.284 1.00 92.75 192 GLY A N 1
ATOM 1506 C CA . GLY A 1 192 ? 14.922 -9.327 -21.126 1.00 92.75 192 GLY A CA 1
ATOM 1507 C C . GLY A 1 192 ? 14.127 -9.244 -22.443 1.00 92.75 192 GLY A C 1
ATOM 1508 O O . GLY A 1 192 ? 13.132 -8.520 -22.524 1.00 92.75 192 GLY A O 1
ATOM 1509 N N . PRO A 1 193 ? 14.501 -10.019 -23.480 1.00 95.06 193 PRO A N 1
ATOM 1510 C CA . PRO A 1 193 ? 13.794 -10.025 -24.759 1.00 95.06 193 PRO A CA 1
ATOM 1511 C C . PRO A 1 193 ? 12.288 -10.295 -24.620 1.00 95.06 193 PRO A C 1
ATOM 1513 O O . PRO A 1 193 ? 11.866 -11.322 -24.082 1.00 95.06 193 PRO A O 1
ATOM 1516 N N . GLY A 1 194 ? 11.475 -9.372 -25.142 1.00 94.88 194 GLY A N 1
ATOM 1517 C CA . GLY A 1 194 ? 10.013 -9.444 -25.091 1.00 94.88 194 GLY A CA 1
ATOM 1518 C C . GLY A 1 194 ? 9.405 -9.182 -23.711 1.00 94.88 194 GLY A C 1
ATOM 1519 O O . GLY A 1 194 ? 8.212 -9.430 -23.543 1.00 94.88 194 GLY A O 1
ATOM 1520 N N . ALA A 1 195 ? 10.201 -8.741 -22.731 1.00 96.94 195 ALA A N 1
ATOM 1521 C CA . ALA A 1 195 ? 9.700 -8.238 -21.463 1.00 96.94 195 ALA A CA 1
ATOM 1522 C C . ALA A 1 195 ? 9.288 -6.767 -21.592 1.00 96.94 195 ALA A C 1
ATOM 1524 O O . ALA A 1 195 ? 9.964 -5.978 -22.250 1.00 96.94 195 ALA A O 1
ATOM 1525 N N . GLU A 1 196 ? 8.188 -6.404 -20.941 1.00 97.25 196 GLU A N 1
ATOM 1526 C CA . GLU A 1 196 ? 7.608 -5.064 -21.012 1.00 97.25 196 GLU A CA 1
ATOM 1527 C C . GLU A 1 196 ? 7.380 -4.506 -19.609 1.00 97.25 196 GLU A C 1
ATOM 1529 O O . GLU A 1 196 ? 6.838 -5.188 -18.729 1.00 97.25 196 GLU A O 1
ATOM 1534 N N . LEU A 1 197 ? 7.765 -3.243 -19.419 1.00 97.44 197 LEU A N 1
ATOM 1535 C CA . LEU A 1 197 ? 7.407 -2.482 -18.231 1.00 97.44 197 LEU A CA 1
ATOM 1536 C C . LEU A 1 197 ? 5.970 -1.972 -18.377 1.00 97.44 197 LEU A C 1
ATOM 1538 O O . LEU A 1 197 ? 5.612 -1.358 -19.378 1.00 97.44 197 LEU A O 1
ATOM 1542 N N . HIS A 1 198 ? 5.140 -2.254 -17.383 1.00 98.12 198 HIS A N 1
ATOM 1543 C CA . HIS A 1 198 ? 3.737 -1.881 -17.376 1.00 98.12 198 HIS A CA 1
ATOM 1544 C C . HIS A 1 198 ? 3.548 -0.395 -17.058 1.00 98.12 198 HIS A C 1
ATOM 1546 O O . HIS A 1 198 ? 4.134 0.130 -16.110 1.00 98.12 198 HIS A O 1
ATOM 1552 N N . GLU A 1 199 ? 2.652 0.250 -17.802 1.00 97.12 199 GLU A N 1
ATOM 1553 C CA . GLU A 1 199 ? 2.198 1.613 -17.543 1.00 97.12 199 GLU A CA 1
ATOM 1554 C C . GLU A 1 199 ? 0.849 1.598 -16.824 1.00 97.12 199 GLU A C 1
ATOM 1556 O O . GLU A 1 199 ? -0.179 1.202 -17.382 1.00 97.12 199 GLU A O 1
ATOM 1561 N N . TRP A 1 200 ? 0.846 2.057 -15.574 1.00 96.75 200 TRP A N 1
ATOM 1562 C CA . TRP A 1 200 ? -0.375 2.142 -14.788 1.00 96.75 200 TRP A CA 1
ATOM 1563 C C . TRP A 1 200 ? -1.259 3.289 -15.255 1.00 96.75 200 TRP A C 1
ATOM 1565 O O . TRP A 1 200 ? -0.833 4.441 -15.339 1.00 96.75 200 TRP A O 1
ATOM 1575 N N . LYS A 1 201 ? -2.538 2.981 -15.457 1.00 93.56 201 LYS A N 1
ATOM 1576 C CA . LYS A 1 201 ? -3.579 4.001 -15.600 1.00 93.56 201 LYS A CA 1
ATOM 1577 C C . LYS A 1 201 ? -4.001 4.500 -14.228 1.00 93.56 201 LYS A C 1
ATOM 1579 O O . LYS A 1 201 ? -4.231 3.691 -13.325 1.00 93.56 201 LYS A O 1
ATOM 1584 N N . ASP A 1 202 ? -4.161 5.809 -14.101 1.00 90.19 202 ASP A N 1
ATOM 1585 C CA . ASP A 1 202 ? -4.809 6.384 -12.933 1.00 90.19 202 ASP A CA 1
ATOM 1586 C C . ASP A 1 202 ? -6.322 6.153 -13.012 1.00 90.19 202 ASP A C 1
ATOM 1588 O O . ASP A 1 202 ? -6.985 6.575 -13.956 1.00 90.19 202 ASP A O 1
ATOM 1592 N N . LEU A 1 203 ? -6.847 5.413 -12.035 1.00 88.62 203 LEU A N 1
ATOM 1593 C CA . LEU A 1 203 ? -8.271 5.100 -11.933 1.00 88.62 203 LEU A CA 1
ATOM 1594 C C . LEU A 1 203 ? -9.039 6.106 -11.067 1.00 88.62 203 LEU A C 1
ATOM 1596 O O . LEU A 1 203 ? -10.263 6.043 -11.038 1.00 88.62 203 LEU A O 1
ATOM 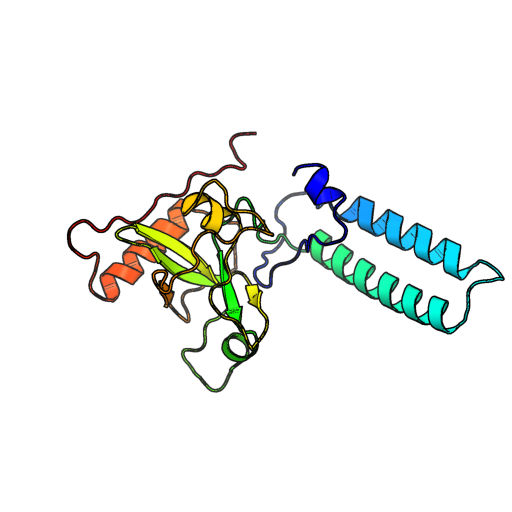1600 N N . LEU A 1 204 ? -8.354 7.007 -10.353 1.00 81.00 204 LEU A N 1
ATOM 1601 C CA . LEU A 1 204 ? -8.997 8.020 -9.509 1.00 81.00 204 LEU A CA 1
ATOM 1602 C C . LEU A 1 204 ? -9.326 9.307 -10.273 1.00 81.00 204 LEU A C 1
ATOM 1604 O O . LEU A 1 204 ? -10.229 10.026 -9.865 1.00 81.00 204 LEU A O 1
ATOM 1608 N N . SER A 1 205 ? -8.620 9.606 -11.365 1.00 65.75 205 SER A N 1
ATOM 1609 C CA . SER A 1 205 ? -8.869 10.791 -12.206 1.00 65.75 205 SER A CA 1
ATOM 1610 C C . SER A 1 205 ? -9.981 10.607 -13.247 1.00 65.75 205 SER A C 1
ATOM 1612 O O . SER A 1 205 ? -10.309 11.555 -13.959 1.00 65.75 205 SER A O 1
ATOM 1614 N N . GLY A 1 206 ? -10.555 9.403 -13.344 1.00 49.47 206 GLY A N 1
ATOM 1615 C CA . GLY A 1 206 ? -11.635 9.054 -14.273 1.00 49.47 206 GLY A CA 1
ATOM 1616 C C . GLY A 1 206 ? -13.048 9.049 -13.675 1.00 49.47 206 GLY A C 1
ATOM 1617 O O . GLY A 1 206 ? -13.974 8.669 -14.392 1.00 49.47 206 GLY A O 1
ATOM 1618 N N . GLU A 1 207 ? -13.213 9.434 -12.403 1.00 39.72 207 GLU A N 1
ATOM 1619 C CA . GLU A 1 207 ? -14.512 9.596 -11.714 1.00 39.72 207 GLU A CA 1
ATOM 1620 C C . GLU A 1 207 ? -14.846 11.069 -11.441 1.00 39.72 207 GLU A C 1
ATOM 1622 O O . GLU A 1 207 ? -13.948 11.818 -10.987 1.00 39.72 207 GLU A O 1
#